Protein AF-A0A170R074-F1 (afdb_monomer_lite)

Structure (mmCIF, N/CA/C/O backbone):
data_AF-A0A170R074-F1
#
_entry.id   AF-A0A170R074-F1
#
loop_
_atom_site.group_PDB
_atom_site.id
_atom_site.type_symbol
_atom_site.label_atom_id
_atom_site.label_alt_id
_atom_site.label_comp_id
_atom_site.label_asym_id
_atom_site.label_entity_id
_atom_site.label_seq_id
_atom_site.pdbx_PDB_ins_code
_atom_site.Cartn_x
_atom_site.Cartn_y
_atom_site.Cartn_z
_atom_site.occupancy
_atom_site.B_iso_or_equiv
_atom_site.auth_seq_id
_atom_site.auth_comp_id
_atom_site.auth_asym_id
_atom_site.auth_atom_id
_atom_site.pdbx_PDB_model_num
ATOM 1 N N . MET A 1 1 ? 18.043 12.875 -10.001 1.00 37.28 1 MET A N 1
ATOM 2 C CA . MET A 1 1 ? 19.085 12.894 -11.053 1.00 37.28 1 MET A CA 1
ATOM 3 C C . MET A 1 1 ? 19.602 11.478 -11.235 1.00 37.28 1 MET A C 1
ATOM 5 O O . MET A 1 1 ? 20.203 10.984 -10.295 1.00 37.28 1 MET A O 1
ATOM 9 N N . LEU A 1 2 ? 19.318 10.860 -12.384 1.00 29.36 2 LEU A N 1
ATOM 10 C CA . LEU A 1 2 ? 20.056 9.780 -13.073 1.00 29.36 2 LEU A CA 1
ATOM 11 C C . LEU A 1 2 ? 19.208 9.434 -14.318 1.00 29.36 2 LEU A C 1
ATOM 13 O O . LEU A 1 2 ? 18.117 8.897 -14.188 1.00 29.36 2 LEU A O 1
ATOM 17 N N . VAL A 1 3 ? 19.440 10.136 -15.431 1.00 28.16 3 VAL A N 1
ATOM 18 C CA . VAL A 1 3 ? 20.188 9.690 -16.628 1.00 28.16 3 VAL A CA 1
ATOM 19 C C . VAL A 1 3 ? 19.513 8.510 -17.336 1.00 28.16 3 VAL A C 1
ATOM 21 O O . VAL A 1 3 ? 19.885 7.351 -17.190 1.00 28.16 3 VAL A O 1
ATOM 24 N N . VAL A 1 4 ? 18.538 8.862 -18.175 1.00 38.41 4 VAL A N 1
ATOM 25 C CA . VAL A 1 4 ? 18.139 8.087 -19.352 1.00 38.41 4 VAL A CA 1
ATOM 26 C C . VAL A 1 4 ? 19.308 8.133 -20.331 1.00 38.41 4 VAL A C 1
ATOM 28 O O . VAL A 1 4 ? 19.654 9.209 -20.816 1.00 38.41 4 VAL A O 1
ATOM 31 N N . SER A 1 5 ? 19.948 7.001 -20.620 1.00 29.81 5 SER A N 1
ATOM 32 C CA . SER A 1 5 ? 20.882 6.893 -21.747 1.00 29.81 5 SER A CA 1
ATOM 33 C C . SER A 1 5 ? 20.991 5.457 -22.264 1.00 29.81 5 SER A C 1
ATOM 35 O O . SER A 1 5 ? 21.584 4.589 -21.639 1.00 29.81 5 SER A O 1
ATOM 37 N N . THR A 1 6 ? 20.412 5.276 -23.454 1.00 31.53 6 THR A N 1
ATOM 38 C CA . THR A 1 6 ? 20.964 4.554 -24.613 1.00 31.53 6 THR A CA 1
ATOM 39 C C . THR A 1 6 ? 21.458 3.116 -24.430 1.00 31.53 6 THR A C 1
ATOM 41 O O . THR A 1 6 ? 22.584 2.876 -24.002 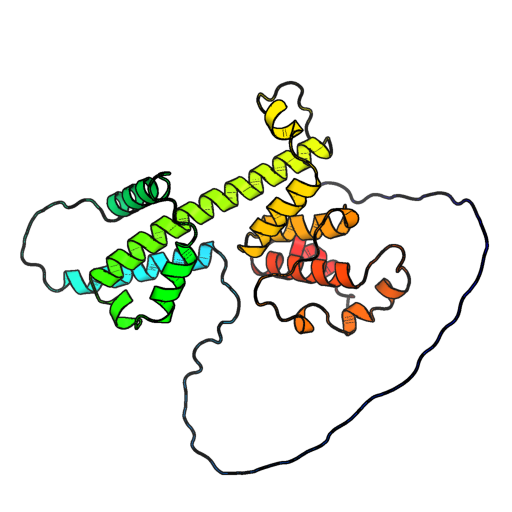1.00 31.53 6 THR A O 1
ATOM 44 N N . LEU A 1 7 ? 20.702 2.175 -24.997 1.00 28.38 7 LEU A N 1
ATOM 45 C CA . LEU A 1 7 ? 21.276 0.976 -25.603 1.00 28.38 7 LEU A CA 1
ATOM 46 C C . LEU A 1 7 ? 20.958 0.967 -27.097 1.00 28.38 7 LEU A C 1
ATOM 48 O O . LEU A 1 7 ? 19.915 0.498 -27.541 1.00 28.38 7 LEU A O 1
ATOM 52 N N . SER A 1 8 ? 21.910 1.495 -27.865 1.00 27.16 8 SER A N 1
ATOM 53 C CA . SER A 1 8 ? 22.169 1.038 -29.226 1.00 27.16 8 SER A CA 1
ATOM 54 C C . SER A 1 8 ? 22.658 -0.406 -29.146 1.00 27.16 8 SER A C 1
ATOM 56 O O . SER A 1 8 ? 23.602 -0.687 -28.404 1.00 27.16 8 SER A O 1
ATOM 58 N N . ARG A 1 9 ? 22.075 -1.320 -29.928 1.00 29.70 9 ARG A N 1
ATOM 59 C CA . ARG A 1 9 ? 22.676 -2.636 -30.156 1.00 29.70 9 ARG A CA 1
ATOM 60 C C . ARG A 1 9 ? 22.710 -2.965 -31.641 1.00 29.70 9 ARG A C 1
ATOM 62 O O . ARG A 1 9 ? 21.728 -2.866 -32.365 1.00 29.70 9 ARG A O 1
ATOM 69 N N . THR A 1 10 ? 23.925 -3.293 -32.041 1.00 29.80 10 THR A N 1
ATOM 70 C CA . THR A 1 10 ? 24.419 -3.699 -33.346 1.00 29.80 10 THR A CA 1
ATOM 71 C C . THR A 1 10 ? 23.727 -4.956 -33.867 1.00 29.80 10 THR A C 1
ATOM 73 O O . THR A 1 10 ? 23.401 -5.868 -33.108 1.00 29.80 10 THR A O 1
ATOM 76 N N . GLY A 1 11 ? 23.517 -4.987 -35.183 1.00 26.12 11 GLY A N 1
ATOM 77 C CA . GLY A 1 11 ? 22.848 -6.077 -35.878 1.00 26.12 11 GLY A CA 1
ATOM 78 C C . GLY A 1 11 ? 23.671 -7.360 -35.998 1.00 26.12 11 GLY A C 1
ATOM 79 O O . GLY A 1 11 ? 24.900 -7.349 -36.033 1.00 26.12 11 GLY A O 1
ATOM 80 N N . ALA A 1 12 ? 22.943 -8.462 -36.145 1.00 28.95 12 ALA A N 1
ATOM 81 C CA . ALA A 1 12 ? 23.356 -9.656 -36.868 1.00 28.95 12 ALA A CA 1
ATOM 82 C C . ALA A 1 12 ? 22.080 -10.320 -37.411 1.00 28.95 12 ALA A C 1
ATOM 84 O O . ALA A 1 12 ? 21.122 -10.533 -36.672 1.00 28.95 12 ALA A O 1
ATOM 85 N N . GLY A 1 13 ? 22.050 -10.541 -38.725 1.00 25.61 13 GLY A N 1
ATOM 86 C CA . GLY A 1 13 ? 20.879 -10.993 -39.469 1.00 25.61 13 GLY A CA 1
ATOM 87 C C . GLY A 1 13 ? 20.530 -12.473 -39.298 1.00 25.61 13 GLY A C 1
ATOM 88 O O . GLY A 1 13 ? 21.345 -13.288 -38.873 1.00 25.61 13 GLY A O 1
ATOM 89 N N . GLY A 1 14 ? 19.311 -12.806 -39.718 1.00 27.08 14 GLY A N 1
ATOM 90 C CA . GLY A 1 14 ? 18.822 -14.174 -39.870 1.00 27.08 14 GLY A CA 1
ATOM 91 C C . GLY A 1 14 ? 17.358 -14.186 -40.306 1.00 27.08 14 GLY A C 1
ATOM 92 O O . GLY A 1 14 ? 16.470 -13.961 -39.496 1.00 27.08 14 GLY A O 1
ATOM 93 N N . LEU A 1 15 ? 17.127 -14.409 -41.602 1.00 27.53 15 LEU A N 1
ATOM 94 C CA . LEU A 1 15 ? 15.820 -14.571 -42.250 1.00 27.53 15 LEU A CA 1
ATOM 95 C C . LEU A 1 15 ? 15.000 -15.731 -41.651 1.00 27.53 15 LEU A C 1
ATOM 97 O O . LEU A 1 15 ? 15.570 -16.796 -41.419 1.00 27.53 15 LEU A O 1
ATOM 101 N N . SER A 1 16 ? 13.666 -15.581 -41.575 1.00 29.94 16 SER A N 1
ATOM 102 C CA . SER A 1 16 ? 12.651 -16.452 -42.229 1.00 29.94 16 SER A CA 1
ATOM 103 C C . SER A 1 16 ? 11.210 -15.983 -41.926 1.00 29.94 16 SER A C 1
ATOM 105 O O . SER A 1 16 ? 10.864 -15.715 -40.782 1.00 29.94 16 SER A O 1
ATOM 107 N N . THR A 1 17 ? 10.379 -15.878 -42.968 1.00 34.41 17 THR A N 1
ATOM 108 C CA . THR A 1 17 ? 8.954 -15.463 -42.999 1.00 34.41 17 THR A CA 1
ATOM 109 C C . THR A 1 17 ? 8.001 -16.697 -43.034 1.00 34.41 17 THR A C 1
ATOM 111 O O . THR A 1 17 ? 8.476 -17.815 -42.848 1.00 34.41 17 THR A O 1
ATOM 114 N N . PRO A 1 18 ? 6.668 -16.583 -43.262 1.00 36.84 18 PRO A N 1
ATOM 115 C CA . PRO A 1 18 ? 5.647 -16.317 -42.241 1.00 36.84 18 PRO A CA 1
ATOM 116 C C . PRO A 1 18 ? 4.485 -17.351 -42.237 1.00 36.84 18 PRO A C 1
ATOM 118 O O . PRO A 1 18 ? 4.141 -17.941 -43.260 1.00 36.84 18 PRO A O 1
ATOM 121 N N . GLY A 1 19 ? 3.805 -17.522 -41.098 1.00 26.72 19 GLY A N 1
ATOM 122 C CA . GLY A 1 19 ? 2.627 -18.391 -40.957 1.00 26.72 19 GLY A CA 1
ATOM 123 C C . GLY A 1 19 ? 1.354 -17.603 -40.651 1.00 26.72 19 GLY A C 1
ATOM 124 O O . GLY A 1 19 ? 1.050 -17.330 -39.497 1.00 26.72 19 GLY A O 1
ATOM 125 N N . SER A 1 20 ? 0.621 -17.242 -41.702 1.00 26.17 20 SER A N 1
ATOM 126 C CA . SER A 1 20 ? -0.708 -16.620 -41.675 1.00 26.17 20 SER A CA 1
ATOM 127 C C . SER A 1 20 ? -1.781 -17.589 -41.164 1.00 26.17 20 SER A C 1
ATOM 129 O O . SER A 1 20 ? -1.969 -18.638 -41.775 1.00 26.17 20 SER A O 1
ATOM 131 N N . VAL A 1 21 ? -2.550 -17.208 -40.135 1.00 29.78 21 VAL A N 1
ATOM 132 C CA . VAL A 1 21 ? -3.939 -17.675 -39.969 1.00 29.78 21 VAL A CA 1
ATOM 133 C C . VAL A 1 21 ? -4.806 -16.531 -39.445 1.00 29.78 21 VAL A C 1
ATOM 135 O O . VAL A 1 21 ? -4.699 -16.083 -38.308 1.00 29.78 21 VAL A O 1
ATOM 138 N N . ARG A 1 22 ? -5.687 -16.073 -40.332 1.00 25.44 22 ARG A N 1
ATOM 139 C CA . ARG A 1 22 ? -6.766 -15.112 -40.119 1.00 25.44 22 ARG A CA 1
ATOM 140 C C . ARG A 1 22 ? -8.017 -15.908 -39.739 1.00 25.44 22 ARG A C 1
ATOM 142 O O . ARG A 1 22 ? -8.415 -16.780 -40.509 1.00 25.44 22 ARG A O 1
ATOM 149 N N . SER A 1 23 ? -8.676 -15.594 -38.626 1.00 30.83 23 SER A N 1
ATOM 150 C CA . SER A 1 23 ? -10.042 -16.069 -38.363 1.00 30.83 23 SER A CA 1
ATOM 151 C C . SER A 1 23 ? -10.958 -14.909 -37.994 1.00 30.83 23 SER A C 1
ATOM 153 O O . SER A 1 23 ? -10.688 -14.118 -37.097 1.00 30.83 23 SER A O 1
ATOM 155 N N . HIS A 1 24 ? -12.022 -14.825 -38.778 1.00 26.30 24 HIS A N 1
ATOM 156 C CA . HIS A 1 24 ? -13.082 -13.833 -38.809 1.00 26.30 24 HIS A CA 1
ATOM 157 C C . HIS A 1 24 ? -14.227 -14.174 -37.828 1.00 26.30 24 HIS A C 1
ATOM 159 O O . HIS A 1 24 ? -14.399 -15.342 -37.494 1.00 26.30 24 HIS A O 1
ATOM 165 N N . ILE A 1 25 ? -15.082 -13.162 -37.568 1.00 26.95 25 ILE A N 1
ATOM 166 C CA . ILE A 1 25 ? -16.522 -13.243 -37.192 1.00 26.95 25 ILE A CA 1
ATOM 167 C C . ILE A 1 25 ? -16.761 -13.483 -35.673 1.00 26.95 25 ILE A C 1
ATOM 169 O O . ILE A 1 25 ? -16.184 -14.378 -35.082 1.00 26.95 25 ILE A O 1
ATOM 173 N N . THR A 1 26 ? -17.550 -12.699 -34.916 1.00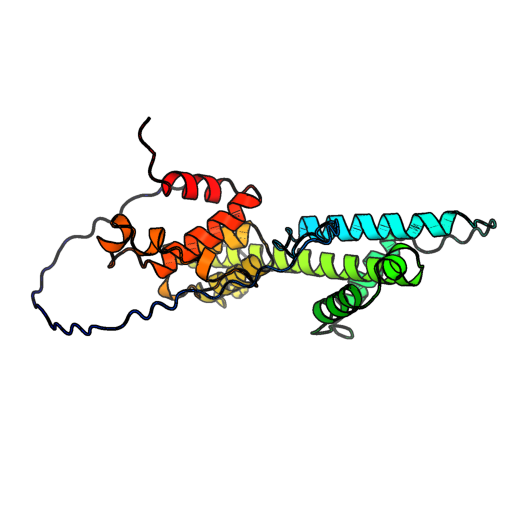 28.00 26 THR A N 1
ATOM 174 C CA . THR A 1 26 ? -18.865 -12.098 -35.220 1.00 28.00 26 THR A CA 1
ATOM 175 C C . THR A 1 26 ? -19.203 -10.950 -34.252 1.00 28.00 26 THR A C 1
ATOM 177 O O . THR A 1 26 ? -19.157 -11.128 -33.037 1.00 28.00 26 THR A O 1
ATOM 180 N N . ARG A 1 27 ? -19.635 -9.799 -34.785 1.00 26.20 27 ARG A N 1
ATOM 181 C CA . ARG A 1 27 ? -20.405 -8.769 -34.062 1.00 26.20 27 ARG A CA 1
ATOM 182 C C . ARG A 1 27 ? -21.848 -9.255 -33.907 1.00 26.20 27 ARG A C 1
ATOM 184 O O . ARG A 1 27 ? -22.451 -9.641 -34.905 1.00 26.20 27 ARG A O 1
ATOM 191 N N . SER A 1 28 ? -22.428 -9.147 -32.715 1.00 30.05 28 SER A N 1
ATOM 192 C CA . SER A 1 28 ? -23.885 -9.143 -32.541 1.00 30.05 28 SER A CA 1
ATOM 193 C C . SER A 1 28 ? -24.310 -7.842 -31.858 1.00 30.05 28 SER A C 1
ATOM 195 O O . SER A 1 28 ? -24.042 -7.604 -30.686 1.00 30.05 28 SER A O 1
ATOM 197 N N . ASN A 1 29 ? -24.937 -6.974 -32.655 1.00 28.05 29 ASN A N 1
ATOM 198 C CA . ASN A 1 29 ? -25.715 -5.832 -32.192 1.00 28.05 29 ASN A CA 1
ATOM 199 C C . ASN A 1 29 ? -27.061 -6.349 -31.670 1.00 28.05 29 ASN A C 1
ATOM 201 O O . ASN A 1 29 ? -27.740 -7.089 -32.382 1.00 28.05 29 ASN A O 1
ATOM 205 N N . MET A 1 30 ? -27.483 -5.896 -30.493 1.00 28.45 30 MET A N 1
ATOM 206 C CA . MET A 1 30 ? -28.884 -5.951 -30.073 1.00 28.45 30 MET A CA 1
ATOM 207 C C . MET A 1 30 ? -29.330 -4.547 -29.670 1.00 28.45 30 MET A C 1
ATOM 209 O O . MET A 1 30 ? -28.766 -3.920 -28.776 1.00 28.45 30 MET A O 1
ATOM 213 N N . THR A 1 31 ? -30.327 -4.059 -30.397 1.00 28.83 31 THR A N 1
ATOM 214 C CA . THR A 1 31 ? -30.985 -2.765 -30.243 1.00 28.83 31 THR A CA 1
ATOM 215 C C . THR A 1 31 ? -32.277 -2.932 -29.444 1.00 28.83 31 THR A C 1
ATOM 217 O O . THR A 1 31 ? -33.074 -3.803 -29.766 1.00 28.83 31 THR A O 1
ATOM 220 N N . SER A 1 32 ? -32.493 -1.993 -28.516 1.00 30.02 32 SER A N 1
ATOM 221 C CA . SER A 1 32 ? -33.772 -1.430 -28.046 1.00 30.02 32 SER A CA 1
ATOM 222 C C . SER A 1 32 ? -34.804 -2.327 -27.349 1.00 30.02 32 SER A C 1
ATOM 224 O O . SER A 1 32 ? -35.309 -3.283 -27.922 1.00 30.02 32 SER A O 1
ATOM 226 N N . LEU A 1 33 ? -35.247 -1.877 -26.170 1.00 27.50 33 LEU A N 1
ATOM 227 C CA . LEU A 1 33 ? -36.671 -1.783 -25.828 1.00 27.50 33 LEU A CA 1
ATOM 228 C C . LEU A 1 33 ? -36.842 -0.709 -24.745 1.00 27.50 33 LEU A C 1
ATOM 230 O O . LEU A 1 33 ? -36.394 -0.863 -23.610 1.00 27.50 33 LEU A O 1
ATOM 234 N N . GLY A 1 34 ? -37.445 0.411 -25.142 1.00 28.31 34 GLY A N 1
ATOM 235 C CA . GLY A 1 34 ? -37.865 1.478 -24.244 1.00 28.31 34 GLY A CA 1
ATOM 236 C C . GLY A 1 34 ? -39.081 1.065 -23.418 1.00 28.31 34 GLY A C 1
ATOM 237 O O . GLY A 1 34 ? -39.964 0.355 -23.892 1.00 28.31 34 GLY A O 1
ATOM 238 N N . SER A 1 35 ? -39.120 1.545 -22.181 1.00 30.17 35 SER A N 1
ATOM 239 C CA . SER A 1 35 ? -40.301 1.538 -21.325 1.00 30.17 35 SER A CA 1
ATOM 240 C C . SER A 1 35 ? -40.311 2.849 -20.549 1.00 30.17 35 SER A C 1
ATOM 242 O O . SER A 1 35 ? -39.632 2.990 -19.533 1.00 30.17 35 SER A O 1
ATOM 244 N N . GLU A 1 36 ? -41.069 3.816 -21.054 1.00 29.38 36 GLU A N 1
ATOM 245 C CA . GLU A 1 36 ? -41.429 5.034 -20.336 1.00 29.38 36 GLU A CA 1
ATOM 246 C C . GLU A 1 36 ? -42.405 4.694 -19.200 1.00 29.38 36 GLU A C 1
ATOM 248 O O . GLU A 1 36 ? -43.435 4.070 -19.439 1.00 29.38 36 GLU A O 1
ATOM 253 N N . THR A 1 37 ? -42.116 5.132 -17.970 1.00 35.44 37 THR A N 1
ATOM 254 C CA . THR A 1 37 ? -43.127 5.370 -16.921 1.00 35.44 37 THR A CA 1
ATOM 255 C C . THR A 1 37 ? -42.701 6.561 -16.039 1.00 35.44 37 THR A C 1
ATOM 257 O O . THR A 1 37 ? -41.510 6.871 -15.973 1.00 35.44 37 THR A O 1
ATOM 260 N N . PRO A 1 38 ? -43.659 7.292 -15.432 1.00 32.16 38 PRO A N 1
ATOM 261 C CA . PRO A 1 38 ? -43.505 8.705 -15.092 1.00 32.16 38 PRO A CA 1
ATOM 262 C C . PRO A 1 38 ? -42.999 8.978 -13.665 1.00 32.16 38 PRO A C 1
ATOM 264 O O . PRO A 1 38 ? -42.920 8.101 -12.809 1.00 32.16 38 PRO A O 1
ATOM 267 N N . GLY A 1 39 ? -42.655 10.250 -13.452 1.00 30.67 39 GLY A N 1
ATOM 268 C CA . GLY A 1 39 ? -41.890 10.804 -12.339 1.00 30.67 39 GLY A CA 1
ATOM 269 C C . GLY A 1 39 ? -42.303 10.441 -10.912 1.00 30.67 39 GLY A C 1
ATOM 270 O O . GLY A 1 39 ? -43.466 10.499 -10.534 1.00 30.67 39 GLY A O 1
ATOM 271 N N . LEU A 1 40 ? -41.270 10.254 -10.089 1.00 27.86 40 LEU A N 1
ATOM 272 C CA . LEU A 1 40 ? -41.229 10.634 -8.679 1.00 27.86 40 LEU A CA 1
ATOM 273 C C . LEU A 1 40 ? -39.810 11.146 -8.403 1.00 27.86 40 LEU A C 1
ATOM 275 O O . LEU A 1 40 ? -38.861 10.372 -8.291 1.00 27.86 40 LEU A O 1
ATOM 279 N N . SER A 1 41 ? -39.668 12.472 -8.343 1.00 34.62 41 SER A N 1
ATOM 280 C CA . SER A 1 41 ? -38.415 13.160 -8.031 1.00 34.62 41 SER A CA 1
ATOM 281 C C . SER A 1 41 ? -38.046 12.904 -6.570 1.00 34.62 41 SER A C 1
ATOM 283 O O . SER A 1 41 ? -38.383 13.673 -5.673 1.00 34.62 41 SER A O 1
ATOM 285 N N . ARG A 1 42 ? -37.386 11.775 -6.311 1.00 31.66 42 ARG A N 1
ATOM 286 C CA . ARG A 1 42 ? -36.713 11.510 -5.044 1.00 31.66 42 ARG A CA 1
ATOM 287 C C . ARG A 1 42 ? -35.309 12.084 -5.172 1.00 31.66 42 ARG A C 1
ATOM 289 O O . ARG A 1 42 ? -34.447 11.474 -5.797 1.00 31.66 42 ARG A O 1
ATOM 296 N N . ASN A 1 43 ? -35.091 13.250 -4.565 1.00 30.91 43 ASN A N 1
ATOM 297 C CA . ASN A 1 43 ? -33.754 13.724 -4.217 1.00 30.91 43 ASN A CA 1
ATOM 298 C C . ASN A 1 43 ? -33.161 12.744 -3.196 1.00 30.91 43 ASN A C 1
ATOM 300 O O . ASN A 1 43 ? -33.164 12.987 -1.993 1.00 30.91 43 ASN A O 1
ATOM 304 N N . VAL A 1 44 ? -32.706 11.589 -3.677 1.00 32.97 44 VAL A N 1
ATOM 305 C CA . VAL A 1 44 ? -31.731 10.784 -2.962 1.00 32.97 44 VAL A CA 1
ATOM 306 C C . VAL A 1 44 ? -30.438 11.546 -3.148 1.00 32.97 44 VAL A C 1
ATOM 308 O O . VAL A 1 44 ? -29.863 11.545 -4.235 1.00 32.97 44 VAL A O 1
ATOM 311 N N . THR A 1 45 ? -30.020 12.256 -2.103 1.00 29.81 45 THR A N 1
ATOM 312 C CA . THR A 1 45 ? -28.636 12.686 -1.946 1.00 29.81 45 THR A CA 1
ATOM 313 C C . THR A 1 45 ? -27.799 11.450 -2.228 1.00 29.81 45 THR A C 1
ATOM 315 O O . THR A 1 45 ? -27.835 10.487 -1.462 1.00 29.81 45 THR A O 1
ATOM 318 N N . ARG A 1 46 ? -27.180 11.416 -3.411 1.00 28.23 46 ARG A N 1
ATOM 319 C CA . ARG A 1 46 ? -26.336 10.318 -3.859 1.00 28.23 46 ARG A CA 1
ATOM 320 C C . ARG A 1 46 ? -25.291 10.143 -2.770 1.00 28.23 46 ARG A C 1
ATOM 322 O O . ARG A 1 46 ? -24.410 10.988 -2.634 1.00 28.23 46 ARG A O 1
ATOM 329 N N . ALA A 1 47 ? -25.437 9.087 -1.969 1.00 30.86 47 ALA A N 1
ATOM 330 C CA . ALA A 1 47 ? -24.357 8.614 -1.124 1.00 30.86 47 ALA A CA 1
ATOM 331 C C . ALA A 1 47 ? -23.120 8.549 -2.026 1.00 30.86 47 ALA A C 1
ATOM 333 O O . ALA A 1 47 ? -23.270 8.117 -3.182 1.00 30.86 47 ALA A O 1
ATOM 334 N N . PRO A 1 48 ? -21.953 9.043 -1.578 1.00 34.22 48 PRO A N 1
ATOM 335 C CA . PRO A 1 48 ? -20.754 8.953 -2.387 1.00 34.22 48 PRO A CA 1
ATOM 336 C C . PRO A 1 48 ? -20.655 7.500 -2.832 1.00 34.22 48 PRO A C 1
ATOM 338 O O . PRO A 1 48 ? -20.739 6.577 -2.016 1.00 34.22 48 PRO A O 1
ATOM 341 N N . SER A 1 49 ? -20.611 7.295 -4.151 1.00 30.89 49 SER A N 1
ATOM 342 C CA . SER A 1 49 ? -20.244 5.990 -4.673 1.00 30.89 49 SER A CA 1
ATOM 343 C C . SER A 1 49 ? -18.966 5.596 -3.949 1.00 30.89 49 SER A C 1
ATOM 345 O O . SER A 1 49 ? -18.138 6.468 -3.690 1.00 30.89 49 SER A O 1
ATOM 347 N N . ILE A 1 50 ? -18.839 4.325 -3.569 1.00 37.34 50 ILE A N 1
ATOM 348 C CA . ILE A 1 50 ? -17.586 3.755 -3.070 1.00 37.34 50 ILE A CA 1
ATOM 349 C C . ILE A 1 50 ? -16.579 3.935 -4.217 1.00 37.34 50 ILE A C 1
ATOM 351 O O . ILE A 1 50 ? -16.476 3.112 -5.121 1.00 37.34 50 ILE A O 1
ATOM 355 N N . SER A 1 51 ? -15.984 5.116 -4.281 1.00 37.47 51 SER A N 1
ATOM 356 C CA . SER A 1 51 ? -15.229 5.660 -5.393 1.00 37.47 51 SER A CA 1
ATOM 357 C C . SER A 1 51 ? -13.888 6.010 -4.809 1.00 37.47 51 SER A C 1
ATOM 359 O O . SER A 1 51 ? -13.810 6.921 -3.997 1.00 37.47 51 SER A O 1
ATOM 361 N N . ALA A 1 52 ? -12.895 5.252 -5.268 1.00 42.31 52 ALA A N 1
ATOM 362 C CA . ALA A 1 52 ? -11.495 5.309 -4.890 1.00 42.31 52 ALA A CA 1
ATOM 363 C C . ALA A 1 52 ? -11.255 5.025 -3.402 1.00 42.31 52 ALA A C 1
ATOM 365 O O . ALA A 1 52 ? -11.749 5.709 -2.512 1.00 42.31 52 ALA A O 1
ATOM 366 N N . MET A 1 53 ? -10.468 3.986 -3.127 1.00 48.44 53 MET A N 1
ATOM 367 C CA . MET A 1 53 ? -9.784 3.932 -1.843 1.00 48.44 53 MET A CA 1
ATOM 368 C C . MET A 1 53 ? -8.980 5.224 -1.714 1.00 48.44 53 MET A C 1
ATOM 370 O O . MET A 1 53 ? -8.180 5.547 -2.584 1.00 48.44 53 MET A O 1
ATOM 374 N N . THR A 1 54 ? -9.271 5.973 -0.664 1.00 62.31 54 THR A N 1
ATOM 375 C CA . THR A 1 54 ? -8.488 7.104 -0.192 1.00 62.31 54 THR A CA 1
ATOM 376 C C . THR A 1 54 ? -7.091 6.610 0.205 1.00 62.31 54 THR A C 1
ATOM 378 O O . THR A 1 54 ? -6.921 5.422 0.504 1.00 62.31 54 THR A O 1
ATOM 381 N N . SER A 1 55 ? -6.072 7.478 0.181 1.00 74.94 55 SER A N 1
ATOM 382 C CA . SER A 1 55 ? -4.729 7.101 0.665 1.00 74.94 55 SER A CA 1
ATOM 383 C C . SER A 1 55 ? -4.830 6.513 2.086 1.00 74.94 55 SER A C 1
ATOM 385 O O . SER A 1 55 ? -5.753 6.851 2.839 1.00 74.94 55 SER A O 1
ATOM 387 N N . LEU A 1 56 ? -3.906 5.626 2.481 1.00 83.62 56 LEU A N 1
ATOM 388 C CA . LEU A 1 56 ? -3.867 5.105 3.856 1.00 83.62 56 LEU A CA 1
ATOM 389 C C . LEU A 1 56 ? -3.848 6.256 4.877 1.00 83.62 56 LEU A C 1
ATOM 391 O O . LEU A 1 56 ? -4.560 6.193 5.877 1.00 83.62 56 LEU A O 1
ATOM 395 N N . GLU A 1 57 ? -3.120 7.326 4.566 1.00 83.62 57 GLU A N 1
ATOM 396 C CA . GLU A 1 57 ? -3.053 8.555 5.360 1.00 83.62 57 GLU A CA 1
ATOM 397 C C . GLU A 1 57 ? -4.432 9.216 5.518 1.00 83.62 57 GLU A C 1
ATOM 399 O O . GLU A 1 57 ? -4.864 9.534 6.624 1.00 83.62 57 GLU A O 1
ATOM 404 N N . GLU A 1 58 ? -5.192 9.340 4.430 1.00 85.06 58 GLU A N 1
ATOM 405 C CA . GLU A 1 58 ? -6.545 9.905 4.456 1.00 85.06 58 GLU A CA 1
ATOM 406 C C . GLU A 1 58 ? -7.524 9.004 5.232 1.00 85.06 58 GLU A C 1
ATOM 408 O O . GLU A 1 58 ? -8.418 9.486 5.937 1.00 85.06 58 GLU A O 1
ATOM 413 N N . THR A 1 59 ? -7.335 7.682 5.166 1.00 85.88 59 THR A N 1
ATOM 414 C CA . THR A 1 59 ? -8.098 6.722 5.978 1.00 85.88 59 THR A CA 1
ATOM 415 C C . THR A 1 59 ? -7.808 6.902 7.469 1.00 85.88 59 THR A C 1
ATOM 417 O O . THR A 1 59 ? -8.744 6.922 8.272 1.00 85.88 59 THR A O 1
ATOM 420 N N . ILE A 1 60 ? -6.535 7.065 7.844 1.00 87.31 60 ILE A N 1
ATOM 421 C CA . ILE A 1 60 ? -6.120 7.332 9.227 1.00 87.31 60 ILE A CA 1
ATOM 422 C C . ILE A 1 60 ? -6.736 8.647 9.706 1.00 87.31 60 ILE A C 1
ATOM 424 O O . ILE A 1 60 ? -7.454 8.635 10.706 1.00 87.31 60 ILE A O 1
ATOM 428 N N . ALA A 1 61 ? -6.585 9.733 8.945 1.00 87.12 61 ALA A N 1
ATOM 429 C CA . ALA A 1 61 ? -7.155 11.038 9.278 1.00 87.12 61 ALA A CA 1
ATOM 430 C C . ALA A 1 61 ? -8.684 10.982 9.462 1.00 87.12 61 ALA A C 1
ATOM 432 O O . ALA A 1 61 ? -9.241 11.579 10.387 1.00 87.12 61 ALA A O 1
ATOM 433 N N . THR A 1 62 ? -9.381 10.210 8.622 1.00 87.94 62 THR A N 1
ATOM 434 C CA . THR A 1 62 ? -10.831 9.997 8.747 1.00 87.94 62 THR A CA 1
ATOM 435 C C . THR A 1 62 ? -11.185 9.288 10.056 1.00 87.94 62 THR A C 1
ATOM 437 O O . THR A 1 62 ? -12.118 9.693 10.751 1.00 87.94 62 THR A O 1
ATOM 440 N N . VAL A 1 63 ? -10.453 8.229 10.415 1.00 86.44 63 VAL A N 1
ATOM 441 C CA . VAL A 1 63 ? -10.676 7.484 11.663 1.00 86.44 63 VAL A CA 1
ATOM 442 C C . VAL A 1 63 ? -10.343 8.337 12.886 1.00 86.44 63 VAL A C 1
ATOM 444 O O . VAL A 1 63 ? -11.092 8.307 13.863 1.00 86.44 63 VAL A O 1
ATOM 447 N N . GLU A 1 64 ? -9.285 9.144 12.833 1.00 85.56 64 GLU A N 1
ATOM 448 C CA . GLU A 1 64 ? -8.942 10.099 13.890 1.00 85.56 64 GLU A CA 1
ATOM 449 C C . GLU A 1 64 ? -10.040 11.144 14.093 1.00 85.56 64 GLU A C 1
ATOM 451 O O . GLU A 1 64 ? -10.478 11.370 15.223 1.00 85.56 64 GLU A O 1
ATOM 456 N N . ALA A 1 65 ? -10.559 11.725 13.009 1.00 84.88 65 ALA A N 1
ATOM 457 C CA . ALA A 1 65 ? -11.670 12.668 13.080 1.00 84.88 65 ALA A CA 1
ATOM 458 C C . ALA A 1 65 ? -12.913 12.029 13.727 1.00 84.88 65 ALA A C 1
ATOM 460 O O . ALA A 1 65 ? -13.540 12.625 14.610 1.00 84.88 65 ALA A O 1
ATOM 461 N N . LYS A 1 66 ? -13.236 10.782 13.356 1.00 84.19 66 LYS A N 1
ATOM 462 C CA . LYS A 1 66 ? -14.356 10.034 13.945 1.00 84.19 66 LYS A CA 1
ATOM 463 C C . LYS A 1 66 ? -14.144 9.705 15.422 1.00 84.19 66 LYS A C 1
ATOM 465 O O . LYS A 1 66 ? -15.056 9.924 16.228 1.00 84.19 66 LYS A O 1
ATOM 470 N N . ARG A 1 67 ? -12.933 9.286 15.802 1.00 80.62 67 ARG A N 1
ATOM 471 C CA . ARG A 1 67 ? -12.517 9.067 17.199 1.00 80.62 67 ARG A CA 1
ATOM 472 C C . ARG A 1 67 ? -12.721 10.330 18.038 1.00 80.62 67 ARG A C 1
ATOM 474 O O . ARG A 1 67 ? -13.317 10.254 19.111 1.00 80.62 67 ARG A O 1
ATOM 481 N N . CYS A 1 68 ? -12.292 11.488 17.534 1.00 78.19 68 CYS A N 1
ATOM 482 C CA . CYS A 1 68 ? -12.459 12.779 18.206 1.00 78.19 68 CYS A CA 1
ATOM 483 C C . CYS A 1 68 ? -13.936 13.176 18.356 1.00 78.19 68 CYS A C 1
ATOM 485 O O . CYS A 1 68 ? -14.345 13.633 19.423 1.00 78.19 68 CYS A O 1
ATOM 487 N N . SER A 1 69 ? -14.756 12.956 17.323 1.00 76.62 69 SER A N 1
ATOM 488 C CA . SER A 1 69 ? -16.186 13.295 17.358 1.00 76.62 69 SER A CA 1
ATOM 489 C C . SER A 1 69 ? -16.994 12.441 18.346 1.00 76.62 69 SER A C 1
ATOM 491 O O . SER A 1 69 ? -17.891 12.958 19.014 1.00 76.62 69 SER A O 1
ATOM 493 N N . SER A 1 70 ? -16.614 11.170 18.524 1.00 69.19 70 SER A N 1
ATOM 494 C CA . SER A 1 70 ? -17.328 10.226 19.397 1.00 69.19 70 SER A CA 1
ATOM 495 C C . SER A 1 70 ? -17.171 10.535 20.888 1.00 69.19 70 SER A C 1
ATOM 497 O O . SER A 1 70 ? -18.028 10.181 21.693 1.00 69.19 70 SER A O 1
ATOM 499 N N . GLY A 1 71 ? -16.101 11.237 21.279 1.00 58.94 71 GLY A N 1
ATOM 500 C CA . GLY A 1 71 ? -15.873 11.655 22.667 1.00 58.94 71 GLY A CA 1
ATOM 501 C C . GLY A 1 71 ? -16.647 12.910 23.092 1.00 58.94 71 GLY A C 1
ATOM 502 O O . GLY A 1 71 ? -16.826 13.142 24.287 1.00 58.94 71 GLY A O 1
ATOM 503 N N . ALA A 1 72 ? -17.127 13.718 22.141 1.00 54.44 72 ALA A N 1
ATOM 504 C CA . ALA A 1 72 ? -17.730 15.020 22.436 1.00 54.44 72 ALA A CA 1
ATOM 505 C C . ALA A 1 72 ? -19.131 14.914 23.067 1.00 54.44 72 ALA A C 1
ATOM 507 O O . ALA A 1 72 ? -19.501 15.755 23.886 1.00 54.44 72 ALA A O 1
ATOM 508 N N . PHE A 1 73 ? -19.897 13.865 22.749 1.00 49.91 73 PHE A N 1
ATOM 509 C CA . PHE A 1 73 ? -21.233 13.653 23.323 1.00 49.91 73 PHE A CA 1
ATOM 510 C C . PHE A 1 73 ? -21.197 13.138 24.771 1.00 49.91 73 PHE A C 1
ATOM 512 O O . PHE A 1 73 ? -22.082 13.474 25.557 1.00 49.91 73 PHE A O 1
ATOM 519 N N . ALA A 1 74 ? -20.152 12.400 25.162 1.00 50.06 74 ALA A N 1
ATOM 520 C CA . ALA A 1 74 ? -19.978 11.913 26.535 1.00 50.06 74 ALA A CA 1
ATOM 521 C C . ALA A 1 74 ? -19.638 13.042 27.534 1.00 50.06 74 ALA A C 1
ATOM 523 O O . ALA A 1 74 ? -19.962 12.953 28.718 1.00 50.06 74 ALA A O 1
ATOM 524 N N . ALA A 1 75 ? -19.048 14.149 27.064 1.00 50.12 75 ALA A N 1
ATOM 525 C CA . ALA A 1 75 ? -18.704 15.302 27.901 1.00 50.12 75 ALA A CA 1
ATOM 526 C C . ALA A 1 75 ? -19.926 16.128 28.365 1.00 50.12 75 ALA A C 1
ATOM 528 O O . ALA A 1 75 ? -19.808 16.928 29.294 1.00 50.12 75 ALA A O 1
ATOM 529 N N . GLY A 1 76 ? -21.107 15.927 27.763 1.00 46.66 76 GLY A N 1
ATOM 530 C CA . GLY A 1 76 ? -22.347 16.630 28.120 1.00 46.66 76 GLY A CA 1
ATOM 531 C C . GLY A 1 76 ? -22.996 16.181 29.439 1.00 46.66 76 GLY A C 1
ATOM 532 O O . GLY A 1 76 ? -23.950 16.811 29.891 1.00 46.66 76 GLY A O 1
ATOM 533 N N . GLN A 1 77 ? -22.490 15.117 30.074 1.00 48.09 77 GLN A N 1
ATOM 534 C CA . GLN A 1 77 ? -22.968 14.599 31.363 1.00 48.09 77 GLN A CA 1
ATOM 535 C C . GLN A 1 77 ? -21.818 14.463 32.377 1.00 48.09 77 GLN A C 1
ATOM 537 O O . GLN A 1 77 ? -21.542 13.385 32.898 1.00 48.09 77 GLN A O 1
ATOM 542 N N . ALA A 1 78 ? -21.115 15.554 32.682 1.00 41.56 78 ALA A N 1
ATOM 543 C CA . ALA A 1 78 ? -20.058 15.528 33.692 1.00 41.56 78 ALA A CA 1
ATOM 544 C C . ALA A 1 78 ? -20.608 15.772 35.112 1.00 41.56 78 ALA A C 1
ATOM 546 O O . ALA A 1 78 ? -20.757 16.910 35.557 1.00 41.56 78 ALA A O 1
ATOM 547 N N . TYR A 1 79 ? -20.838 14.691 35.864 1.00 42.72 79 TYR A N 1
ATOM 548 C CA . TYR A 1 79 ? -20.635 14.717 37.317 1.00 42.72 79 TYR A CA 1
ATOM 549 C C . TYR A 1 79 ? -19.120 14.768 37.596 1.00 42.72 79 TYR A C 1
ATOM 551 O O . TYR A 1 79 ? -18.358 14.098 36.894 1.00 42.72 79 TYR A O 1
ATOM 559 N N . PRO A 1 80 ? -18.642 15.513 38.611 1.00 46.12 80 PRO A N 1
ATOM 560 C CA . PRO A 1 80 ? -17.216 15.657 38.869 1.00 46.12 80 PRO A CA 1
ATOM 561 C C . PRO A 1 80 ? -16.682 14.377 39.513 1.00 46.12 80 PRO A C 1
ATOM 563 O O . PRO A 1 80 ? -16.682 14.223 40.734 1.00 46.12 80 PRO A O 1
ATOM 566 N N . ARG A 1 81 ? -16.215 13.435 38.693 1.00 44.69 81 ARG A N 1
ATOM 567 C CA . ARG A 1 81 ? -15.403 12.315 39.163 1.00 44.69 81 ARG A CA 1
ATOM 568 C C . ARG A 1 81 ? -14.007 12.456 38.585 1.00 44.69 81 ARG A C 1
ATOM 570 O O . ARG A 1 81 ? -13.720 12.025 37.475 1.00 44.69 81 ARG A O 1
ATOM 577 N N . ALA A 1 82 ? -13.144 13.084 39.378 1.00 51.19 82 ALA A N 1
ATOM 578 C CA . ALA A 1 82 ? -11.704 13.021 39.211 1.00 51.19 82 ALA A CA 1
ATOM 579 C C . ALA A 1 82 ? -11.259 11.557 39.355 1.00 51.19 82 ALA A C 1
ATOM 581 O O . ALA A 1 82 ? -11.041 11.046 40.450 1.00 51.19 82 ALA A O 1
ATOM 582 N N . SER A 1 83 ? -11.172 10.868 38.227 1.00 46.94 83 SER A N 1
ATOM 583 C CA . SER A 1 83 ? -10.350 9.685 38.050 1.00 46.94 83 SER A CA 1
ATOM 584 C C . SER A 1 83 ? -9.571 9.954 36.778 1.00 46.94 83 SER A C 1
ATOM 586 O O . SER A 1 83 ? -10.147 10.007 35.694 1.00 46.94 83 SER A O 1
ATOM 588 N N . ALA A 1 84 ? -8.276 10.228 36.930 1.00 58.25 84 ALA A N 1
ATOM 589 C CA . ALA A 1 84 ? -7.351 10.296 35.813 1.00 58.25 84 ALA A CA 1
ATOM 590 C C . ALA A 1 84 ? -7.216 8.878 35.241 1.00 58.25 84 ALA A C 1
ATOM 592 O O . ALA A 1 84 ? -6.296 8.138 35.580 1.00 58.25 84 ALA A O 1
ATOM 593 N N . GLY A 1 85 ? -8.206 8.462 34.449 1.00 60.38 85 GLY A N 1
ATOM 594 C CA . GLY A 1 85 ? -8.086 7.286 33.604 1.00 60.38 85 GLY A CA 1
ATOM 595 C C . GLY A 1 85 ? -6.910 7.465 32.638 1.00 60.38 85 GLY A C 1
ATOM 596 O O . GLY A 1 85 ? -6.469 8.598 32.413 1.00 60.38 85 GLY A O 1
ATOM 597 N N . PRO A 1 86 ? -6.376 6.368 32.075 1.00 70.00 86 PRO A N 1
ATOM 598 C CA . PRO A 1 86 ? -5.336 6.463 31.060 1.00 70.00 86 PRO A CA 1
ATOM 599 C C . PRO A 1 86 ? -5.801 7.398 29.939 1.00 70.00 86 PRO A C 1
ATOM 601 O O . PRO A 1 86 ? -6.963 7.350 29.525 1.00 70.00 86 PRO A O 1
ATOM 604 N N . SER A 1 87 ? -4.904 8.272 29.474 1.00 79.19 87 SER A N 1
ATOM 605 C CA . SER A 1 87 ? -5.209 9.151 28.348 1.00 79.19 87 SER A CA 1
ATOM 606 C C . SER A 1 87 ? -5.593 8.314 27.128 1.00 79.19 87 SER A C 1
ATOM 608 O O . SER A 1 87 ? -5.155 7.171 26.971 1.00 79.19 87 SER A O 1
ATOM 610 N N . THR A 1 88 ? -6.409 8.880 26.242 1.00 75.56 88 THR A N 1
ATOM 611 C CA . THR A 1 88 ? -6.859 8.208 25.015 1.00 75.56 88 THR A CA 1
ATOM 612 C C . THR A 1 88 ? -5.679 7.670 24.197 1.00 75.56 88 THR A C 1
ATOM 614 O O . THR A 1 88 ? -5.790 6.614 23.578 1.00 75.56 88 THR A O 1
ATOM 617 N N . ASP A 1 89 ? -4.537 8.356 24.232 1.00 77.19 89 ASP A N 1
ATOM 618 C CA . ASP A 1 89 ? -3.319 7.954 23.521 1.00 77.19 89 ASP A CA 1
ATOM 619 C C . ASP A 1 89 ? -2.563 6.828 24.234 1.00 77.19 89 ASP A C 1
ATOM 621 O O . ASP A 1 89 ? -2.040 5.933 23.576 1.00 77.19 89 ASP A O 1
ATOM 625 N N . ALA A 1 90 ? -2.586 6.790 25.571 1.00 84.06 90 ALA A N 1
ATOM 626 C CA . ALA A 1 90 ? -2.058 5.653 26.326 1.00 84.06 90 ALA A CA 1
ATOM 627 C C . ALA A 1 90 ? -2.855 4.368 26.040 1.00 84.06 90 ALA A C 1
ATOM 629 O O . ALA A 1 90 ? -2.275 3.288 25.938 1.00 84.06 90 ALA A O 1
ATOM 630 N N . ILE A 1 91 ? -4.176 4.485 25.862 1.00 84.50 91 ILE A N 1
ATOM 631 C CA . ILE A 1 91 ? -5.031 3.363 25.450 1.00 84.50 91 ILE A CA 1
ATOM 632 C C . ILE A 1 91 ? -4.656 2.901 24.037 1.00 84.50 91 ILE A C 1
ATOM 634 O O . ILE A 1 91 ? -4.495 1.703 23.816 1.00 84.50 91 ILE A O 1
ATOM 638 N N . ALA A 1 92 ? -4.490 3.828 23.091 1.00 80.44 92 ALA A N 1
ATOM 639 C CA . ALA A 1 92 ? -4.137 3.498 21.711 1.00 80.44 92 ALA A CA 1
ATOM 640 C C . ALA A 1 92 ? -2.769 2.797 21.604 1.00 80.44 92 ALA A C 1
ATOM 642 O O . ALA A 1 92 ? -2.650 1.798 20.893 1.00 80.44 92 ALA A O 1
ATOM 643 N N . GLU A 1 93 ? -1.760 3.256 22.349 1.00 84.31 93 GLU A N 1
ATOM 644 C CA . GLU A 1 93 ? -0.433 2.628 22.343 1.00 84.31 93 GLU A CA 1
ATOM 645 C C . GLU A 1 93 ? -0.454 1.237 22.993 1.00 84.31 93 GLU A C 1
ATOM 647 O O . GLU A 1 93 ? 0.155 0.294 22.484 1.00 84.31 93 GLU A O 1
ATOM 652 N N . GLU A 1 94 ? -1.225 1.055 24.067 1.00 89.94 94 GLU A N 1
ATOM 653 C CA . GLU A 1 94 ? -1.388 -0.262 24.681 1.00 89.94 94 GLU A CA 1
ATOM 654 C C . GLU A 1 94 ? -2.145 -1.229 23.756 1.00 89.94 94 GLU A C 1
ATOM 656 O O . GLU A 1 94 ? -1.744 -2.385 23.604 1.00 89.94 94 GLU A O 1
ATOM 661 N N . LEU A 1 95 ? -3.182 -0.759 23.052 1.00 90.06 95 LEU A N 1
ATOM 662 C CA . LEU A 1 95 ? -3.865 -1.536 22.012 1.00 90.06 95 LEU A CA 1
ATOM 663 C C . LEU A 1 95 ? -2.901 -1.928 20.890 1.00 90.06 95 LEU A C 1
ATOM 665 O O . LEU A 1 95 ? -2.881 -3.089 20.479 1.00 90.06 95 LEU A O 1
ATOM 669 N N . ARG A 1 96 ? -2.049 -1.004 20.436 1.00 89.19 96 ARG A N 1
ATOM 670 C CA . ARG A 1 96 ? -1.014 -1.282 19.434 1.00 89.19 96 ARG A CA 1
ATOM 671 C C . ARG A 1 96 ? -0.046 -2.363 19.919 1.00 89.19 96 ARG A C 1
ATOM 673 O O . ARG A 1 96 ? 0.216 -3.327 19.196 1.00 89.19 96 ARG A O 1
ATOM 680 N N . ARG A 1 97 ? 0.431 -2.267 21.162 1.00 89.56 97 ARG A N 1
ATOM 681 C CA . ARG A 1 97 ? 1.295 -3.277 21.796 1.00 89.56 97 ARG A CA 1
ATOM 682 C C . ARG A 1 97 ? 0.623 -4.652 21.853 1.00 89.56 97 ARG A C 1
ATOM 684 O O . ARG A 1 97 ? 1.253 -5.664 21.539 1.00 89.56 97 ARG A O 1
ATOM 691 N N . ILE A 1 98 ? -0.652 -4.694 22.232 1.00 89.81 98 ILE A N 1
ATOM 692 C CA . ILE A 1 98 ? -1.464 -5.914 22.320 1.00 89.81 98 ILE A CA 1
ATOM 693 C C . ILE A 1 98 ? -1.645 -6.5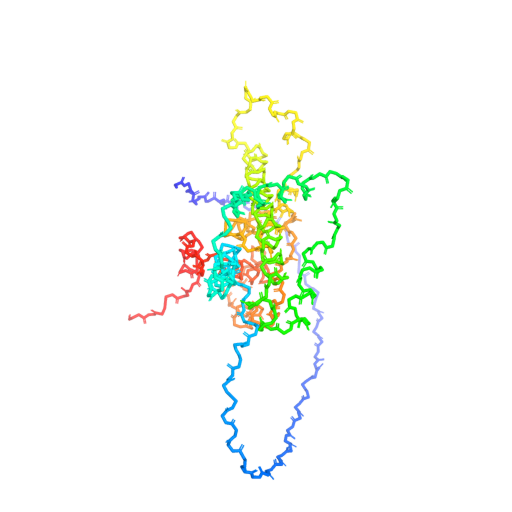45 20.934 1.00 89.81 98 ILE A C 1
ATOM 695 O O . ILE A 1 98 ? -1.394 -7.740 20.777 1.00 89.81 98 ILE A O 1
ATOM 699 N N . LEU A 1 99 ? -2.017 -5.758 19.923 1.00 87.88 99 LEU A N 1
ATOM 700 C CA . LEU A 1 99 ? -2.238 -6.229 18.551 1.00 87.88 99 LEU A CA 1
ATOM 701 C C . LEU A 1 99 ? -0.948 -6.722 17.874 1.00 87.88 99 LEU A C 1
ATOM 703 O O . LEU A 1 99 ? -0.993 -7.651 17.068 1.00 87.88 99 LEU A O 1
ATOM 707 N N . LYS A 1 100 ? 0.214 -6.158 18.232 1.00 86.12 100 LYS A N 1
ATOM 708 C CA . LYS A 1 100 ? 1.531 -6.651 17.789 1.00 86.12 100 LYS A CA 1
ATOM 709 C C . LYS A 1 100 ? 1.955 -7.961 18.467 1.00 86.12 100 LYS A C 1
ATOM 711 O O . LYS A 1 100 ? 2.842 -8.653 17.962 1.00 86.12 100 LYS A O 1
ATOM 716 N N . SER A 1 101 ? 1.356 -8.321 19.603 1.00 87.00 101 SER A N 1
ATOM 717 C CA . SER A 1 101 ? 1.704 -9.548 20.323 1.00 87.00 101 SER A CA 1
ATOM 718 C C . SER A 1 101 ? 1.378 -10.794 19.499 1.00 87.00 101 SER A C 1
ATOM 720 O O . SER A 1 101 ? 0.285 -10.936 18.950 1.00 87.00 101 SER A O 1
ATOM 722 N N . ARG A 1 102 ? 2.299 -11.770 19.479 1.00 71.00 102 ARG A N 1
ATOM 723 C CA . ARG A 1 102 ? 2.096 -13.051 18.772 1.00 71.00 102 ARG A CA 1
ATOM 724 C C . ARG A 1 102 ? 0.863 -13.818 19.254 1.00 71.00 102 ARG A C 1
ATOM 726 O O . ARG A 1 102 ? 0.315 -14.594 18.481 1.00 71.00 102 ARG A O 1
ATOM 733 N N . VAL A 1 103 ? 0.432 -13.597 20.497 1.00 72.62 103 VAL A N 1
ATOM 734 C CA . VAL A 1 103 ? -0.733 -14.269 21.098 1.00 72.62 103 VAL A CA 1
ATOM 735 C C . VAL A 1 103 ? -2.047 -13.813 20.457 1.00 72.62 103 VAL A C 1
ATOM 737 O O . VAL A 1 103 ? -2.975 -14.605 20.342 1.00 72.62 103 VAL A O 1
ATOM 740 N N . LEU A 1 104 ? -2.118 -12.558 20.006 1.00 66.12 104 LEU A N 1
ATOM 741 C CA . LEU A 1 104 ? -3.340 -11.938 19.483 1.00 66.12 104 LEU A CA 1
ATOM 742 C C . LEU A 1 104 ? -3.228 -11.558 18.008 1.00 66.12 104 LEU A C 1
ATOM 744 O O . LEU A 1 104 ? -4.079 -10.829 17.498 1.00 66.12 104 LEU A O 1
ATOM 748 N N . LYS A 1 105 ? -2.213 -12.076 17.303 1.00 75.75 105 LYS A N 1
ATOM 749 C CA . LYS A 1 105 ? -2.066 -11.883 15.860 1.00 75.75 105 LYS A CA 1
ATOM 750 C C . LYS A 1 105 ? -3.251 -12.525 15.141 1.00 75.75 105 LYS A C 1
ATOM 752 O O . LYS A 1 105 ? -3.225 -13.704 14.789 1.00 75.75 105 LYS A O 1
ATOM 757 N N . SER A 1 106 ? -4.296 -11.745 14.904 1.00 77.62 106 SER A N 1
ATOM 758 C CA . SER A 1 106 ? -5.432 -12.187 14.115 1.00 77.62 106 SER A CA 1
ATOM 759 C C . SER A 1 106 ? -5.097 -12.039 12.632 1.00 77.62 106 SER A C 1
ATOM 761 O O . SER A 1 106 ? -4.526 -11.046 12.182 1.00 77.62 106 SER A O 1
ATOM 763 N N . ARG A 1 107 ? -5.424 -13.064 11.838 1.00 83.81 107 ARG A N 1
ATOM 764 C CA . ARG A 1 107 ? -5.227 -13.025 10.376 1.00 83.81 107 ARG A CA 1
ATOM 765 C C . ARG A 1 107 ? -6.308 -12.205 9.670 1.00 83.81 107 ARG A C 1
ATOM 767 O O . ARG A 1 107 ? -6.222 -11.994 8.468 1.00 83.81 107 ARG A O 1
ATOM 774 N N . THR A 1 108 ? -7.338 -11.800 10.407 1.00 90.44 108 THR A N 1
ATOM 775 C CA . THR A 1 108 ? -8.589 -11.272 9.866 1.00 90.44 108 THR A CA 1
ATOM 776 C C . THR A 1 108 ? -8.974 -9.919 10.448 1.00 90.44 108 THR A C 1
ATOM 778 O O . THR A 1 108 ? -10.038 -9.429 10.097 1.00 90.44 108 THR A O 1
ATOM 781 N N . LEU A 1 109 ? -8.109 -9.283 11.256 1.00 91.69 109 LEU A N 1
ATOM 782 C CA . LEU A 1 109 ? -8.402 -8.023 11.954 1.00 91.69 109 LEU A CA 1
ATOM 783 C C . LEU A 1 109 ? -9.091 -6.992 11.060 1.00 91.69 109 LEU A C 1
ATOM 785 O O . LEU A 1 109 ? -10.194 -6.553 11.355 1.00 91.69 109 LEU A O 1
ATOM 789 N N . PHE A 1 110 ? -8.455 -6.637 9.942 1.00 91.44 110 PHE A N 1
ATOM 790 C CA . PHE A 1 110 ? -8.963 -5.602 9.045 1.00 91.44 110 PHE A CA 1
ATOM 791 C C . PHE A 1 110 ? -10.275 -6.002 8.374 1.00 91.44 110 PHE A C 1
ATOM 793 O O . PHE A 1 110 ? -11.154 -5.163 8.224 1.00 91.44 110 PHE A O 1
ATOM 800 N N . ARG A 1 111 ? -10.443 -7.283 8.031 1.00 92.62 111 ARG A N 1
ATOM 801 C CA . ARG A 1 111 ? -11.706 -7.803 7.495 1.00 92.62 111 ARG A CA 1
ATOM 802 C C . ARG A 1 111 ? -12.817 -7.701 8.538 1.00 92.62 111 ARG A C 1
ATOM 804 O O . ARG A 1 111 ? -13.928 -7.305 8.213 1.00 92.62 111 ARG A O 1
ATOM 811 N N . ASP A 1 112 ? -12.520 -8.051 9.783 1.00 94.19 112 ASP A N 1
ATOM 812 C CA . ASP A 1 112 ? -13.498 -8.039 10.865 1.00 94.19 112 ASP A CA 1
ATOM 813 C C . ASP A 1 112 ? -13.873 -6.587 11.233 1.00 94.19 112 ASP A C 1
ATOM 815 O O . ASP A 1 112 ? -15.054 -6.285 11.395 1.00 94.19 112 ASP A O 1
ATOM 819 N N . LEU A 1 113 ? -12.909 -5.656 11.235 1.00 94.00 113 LEU A N 1
ATOM 820 C CA . LEU A 1 113 ? -13.163 -4.215 11.375 1.00 94.00 113 LEU A CA 1
ATOM 821 C C . LEU A 1 113 ? -14.016 -3.658 10.225 1.00 94.00 113 LEU A C 1
ATOM 823 O O . LEU A 1 113 ? -14.947 -2.895 10.474 1.00 94.00 113 LEU A O 1
ATOM 827 N N . GLN A 1 114 ? -13.741 -4.067 8.982 1.00 92.62 114 GLN A N 1
ATOM 828 C CA . GLN A 1 114 ? -14.551 -3.703 7.814 1.00 92.62 114 GLN A CA 1
ATOM 829 C C . GLN A 1 114 ? -15.972 -4.273 7.897 1.00 92.62 114 GLN A C 1
ATOM 831 O O . GLN A 1 114 ? -16.928 -3.600 7.525 1.00 92.62 114 GLN A O 1
ATOM 836 N N . PHE A 1 115 ? -16.144 -5.495 8.407 1.00 94.06 115 PHE A N 1
ATOM 837 C CA . PHE A 1 115 ? -17.476 -6.063 8.612 1.00 94.06 115 PHE A CA 1
ATOM 838 C C . PHE A 1 115 ? -18.269 -5.286 9.657 1.00 94.06 115 PHE A C 1
ATOM 840 O O . PHE A 1 115 ? -19.439 -4.980 9.433 1.00 94.06 115 PHE A O 1
ATOM 847 N N . ILE A 1 116 ? -17.636 -4.931 10.776 1.00 93.69 116 ILE A N 1
ATOM 848 C CA . ILE A 1 116 ? -18.279 -4.112 11.803 1.00 93.69 116 ILE A CA 1
ATOM 849 C C . ILE A 1 116 ? -18.669 -2.750 11.214 1.00 93.69 116 ILE A C 1
ATOM 851 O O . ILE A 1 116 ? -19.819 -2.345 11.361 1.00 93.69 116 ILE A O 1
ATOM 855 N N . SER A 1 117 ? -17.772 -2.074 10.487 1.00 91.62 117 SER A N 1
ATOM 856 C CA . SER A 1 117 ? -18.077 -0.761 9.901 1.00 91.62 117 SER A CA 1
ATOM 857 C C . SER A 1 117 ? -19.161 -0.803 8.819 1.00 91.62 117 SER A C 1
ATOM 859 O O . SER A 1 117 ? -19.901 0.167 8.670 1.00 91.62 117 SER A O 1
ATOM 861 N N . ALA A 1 118 ? -19.281 -1.910 8.082 1.00 93.25 118 ALA A N 1
ATOM 862 C CA . ALA A 1 118 ? -20.286 -2.072 7.036 1.00 93.25 118 ALA A CA 1
ATOM 863 C C . ALA A 1 118 ? -21.691 -2.376 7.582 1.00 93.25 118 ALA A C 1
ATOM 865 O O . ALA A 1 118 ? -22.682 -1.967 6.976 1.00 93.25 118 ALA A O 1
ATOM 866 N N . PHE A 1 119 ? -21.791 -3.107 8.697 1.00 94.19 119 PHE A N 1
ATOM 867 C CA . PHE A 1 119 ? -23.075 -3.587 9.222 1.00 94.19 119 PHE A CA 1
ATOM 868 C C . PHE A 1 119 ? -23.584 -2.827 10.448 1.00 94.19 119 PHE A C 1
ATOM 870 O O . PHE A 1 119 ? -24.783 -2.878 10.730 1.00 94.19 119 PHE A O 1
ATOM 877 N N . VAL A 1 120 ? -22.719 -2.119 11.177 1.00 92.94 120 VAL A N 1
ATOM 878 C CA . VAL A 1 120 ? -23.139 -1.308 12.324 1.00 92.94 120 VAL A CA 1
ATOM 879 C C . VAL A 1 120 ? -23.542 0.092 11.847 1.00 92.94 120 VAL A C 1
ATOM 881 O O . VAL A 1 120 ? -22.761 0.755 11.163 1.00 92.94 120 VAL A O 1
ATOM 884 N N . PRO A 1 121 ? -24.743 0.587 12.207 1.00 91.94 121 PRO A N 1
ATOM 885 C CA . PRO A 1 121 ? -25.177 1.926 11.827 1.00 91.94 121 PRO A CA 1
ATOM 886 C C . PRO A 1 121 ? -24.187 3.021 12.275 1.00 91.94 121 PRO A C 1
ATOM 888 O O . PRO A 1 121 ? -23.744 2.989 13.426 1.00 91.94 121 PRO A O 1
ATOM 891 N N . PRO A 1 122 ? -23.908 4.050 11.448 1.00 87.00 122 PRO A N 1
ATOM 892 C CA . PRO A 1 122 ? -22.929 5.089 11.783 1.00 87.00 122 PRO A CA 1
ATOM 893 C C . PRO A 1 122 ? -23.210 5.803 13.107 1.00 87.00 122 PRO A C 1
ATOM 895 O O . PRO A 1 122 ? -22.300 6.012 13.894 1.00 87.00 122 PRO A O 1
ATOM 898 N N . HIS A 1 123 ? -24.480 6.082 13.419 1.00 87.06 123 HIS A N 1
ATOM 899 C CA . HIS A 1 123 ? -24.856 6.727 14.681 1.00 87.06 123 HIS A CA 1
ATOM 900 C C . HIS A 1 123 ? -24.489 5.895 15.923 1.00 87.06 123 HIS A C 1
ATOM 902 O O . HIS A 1 123 ? -24.285 6.462 16.990 1.00 87.06 123 HIS A O 1
ATOM 908 N N . MET A 1 124 ? -24.384 4.566 15.809 1.00 88.00 124 MET A N 1
ATOM 909 C CA . MET A 1 124 ? -23.894 3.726 16.903 1.00 88.00 124 MET A CA 1
ATOM 910 C C . MET A 1 124 ? -22.373 3.789 17.032 1.00 88.00 124 MET A C 1
ATOM 912 O O . MET A 1 124 ? -21.862 3.751 18.147 1.00 88.00 124 MET A O 1
ATOM 916 N N . LEU A 1 125 ? -21.646 3.885 15.920 1.00 87.31 125 LEU A N 1
ATOM 917 C CA . LEU A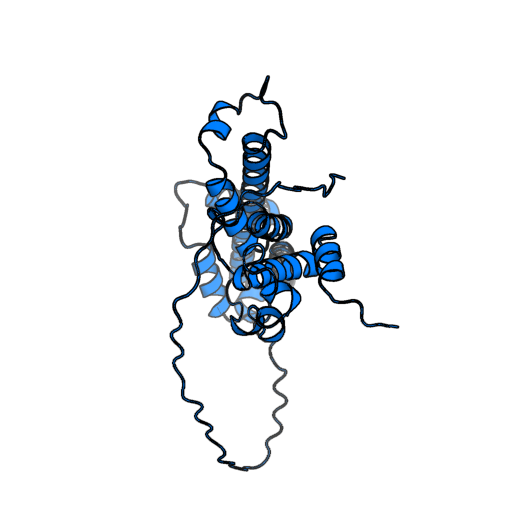 1 125 ? -20.189 4.012 15.949 1.00 87.31 125 LEU A CA 1
ATOM 918 C C . LEU A 1 125 ? -19.748 5.414 16.386 1.00 87.31 125 LEU A C 1
ATOM 920 O O . LEU A 1 125 ? -18.754 5.545 17.087 1.00 87.31 125 LEU A O 1
ATOM 924 N N . ASP A 1 126 ? -20.493 6.451 16.012 1.00 85.50 126 ASP A N 1
ATOM 925 C CA . ASP A 1 126 ? -20.069 7.841 16.192 1.00 85.50 126 ASP A CA 1
ATOM 926 C C . ASP A 1 126 ? -20.598 8.482 17.493 1.00 85.50 126 ASP A C 1
ATOM 928 O O . ASP A 1 126 ? -20.102 9.527 17.892 1.00 85.50 126 ASP A O 1
ATOM 932 N N . LEU A 1 127 ? -21.609 7.907 18.164 1.00 80.50 127 LEU A N 1
ATOM 933 C CA . LEU A 1 127 ? -22.265 8.537 19.333 1.00 80.50 127 LEU A CA 1
ATOM 934 C C . LEU A 1 127 ? -22.229 7.696 20.616 1.00 80.50 127 LEU A C 1
ATOM 936 O O . LEU A 1 127 ? -22.826 8.093 21.616 1.00 80.50 127 LEU A O 1
ATOM 940 N N . THR A 1 128 ? -21.591 6.524 20.601 1.00 85.12 128 THR A N 1
ATOM 941 C CA . THR A 1 128 ? -21.589 5.610 21.754 1.00 85.12 128 THR A CA 1
ATOM 942 C C . THR A 1 128 ? -20.183 5.343 22.276 1.00 85.12 128 THR A C 1
ATOM 944 O O . THR A 1 128 ? -19.211 5.355 21.521 1.00 85.12 128 THR A O 1
ATOM 947 N N . ASP A 1 129 ? -20.083 5.006 23.563 1.00 83.38 129 ASP A N 1
ATOM 948 C CA . ASP A 1 129 ? -18.821 4.582 24.184 1.00 83.38 129 ASP A CA 1
ATOM 949 C C . ASP A 1 129 ? -18.247 3.318 23.520 1.00 83.38 129 ASP A C 1
ATOM 951 O O . ASP A 1 129 ? -17.031 3.173 23.375 1.00 83.38 129 ASP A O 1
ATOM 955 N N . LEU A 1 130 ? -19.123 2.417 23.057 1.00 85.94 130 LEU A N 1
ATOM 956 C CA . LEU A 1 130 ? -18.731 1.229 22.295 1.00 85.94 130 LEU A CA 1
ATOM 957 C C . LEU A 1 130 ? -18.122 1.618 20.940 1.00 85.94 130 LEU A C 1
ATOM 959 O O . LEU A 1 130 ? -17.119 1.044 20.516 1.00 85.94 130 LEU A O 1
ATOM 963 N N . GLY A 1 131 ? -18.711 2.615 20.283 1.00 88.06 131 GLY A N 1
ATOM 964 C CA . GLY A 1 131 ? -18.208 3.203 19.051 1.00 88.06 131 GLY A CA 1
ATOM 965 C C . GLY A 1 131 ? -16.834 3.846 19.227 1.00 88.06 131 GLY A C 1
ATOM 966 O O . GLY A 1 131 ? -15.922 3.586 18.443 1.00 88.06 131 GLY A O 1
ATOM 967 N N . LYS A 1 132 ? -16.620 4.569 20.332 1.00 86.56 132 LYS A N 1
ATOM 968 C CA . LYS A 1 132 ? -15.295 5.093 20.687 1.00 86.56 132 LYS A CA 1
ATOM 969 C C . LYS A 1 132 ? -14.250 3.978 20.815 1.00 86.56 132 LYS A C 1
ATOM 971 O O . LYS A 1 132 ? -13.167 4.106 20.250 1.00 86.56 132 LYS A O 1
ATOM 976 N N . ALA A 1 133 ? -14.572 2.877 21.498 1.00 89.19 133 ALA A N 1
ATOM 977 C CA . ALA A 1 133 ? -13.663 1.734 21.603 1.00 89.19 133 ALA A CA 1
ATOM 978 C C . ALA A 1 133 ? -13.351 1.112 20.229 1.00 89.19 133 ALA A C 1
ATOM 980 O O . ALA A 1 133 ? -12.207 0.751 19.956 1.00 89.19 133 ALA A O 1
ATOM 981 N N . PHE A 1 134 ? -14.346 1.031 19.340 1.00 92.25 134 PHE A N 1
ATOM 982 C CA . PHE A 1 134 ? -14.144 0.592 17.960 1.00 92.25 134 PHE A CA 1
ATOM 983 C C . PHE A 1 134 ? -13.174 1.506 17.195 1.00 92.25 134 PHE A C 1
ATOM 985 O O . PHE A 1 134 ? -12.273 1.004 16.517 1.00 92.25 134 PHE A O 1
ATOM 992 N N . TRP A 1 135 ? -13.307 2.829 17.327 1.00 90.69 135 TRP A N 1
ATOM 993 C CA . TRP A 1 135 ? -12.392 3.780 16.690 1.00 90.69 135 TRP A CA 1
ATOM 994 C C . TRP A 1 135 ? -10.983 3.739 17.288 1.00 90.69 135 TRP A C 1
ATOM 996 O O . TRP A 1 135 ? -10.018 3.772 16.529 1.00 90.69 135 TRP A O 1
ATOM 1006 N N . ASP A 1 136 ? -10.847 3.587 18.610 1.00 89.81 136 ASP A N 1
ATOM 1007 C CA . ASP A 1 136 ? -9.548 3.425 19.281 1.00 89.81 136 ASP A CA 1
ATOM 1008 C C . ASP A 1 136 ? -8.810 2.167 18.770 1.00 89.81 136 ASP A C 1
ATOM 1010 O O . ASP A 1 136 ? -7.625 2.227 18.435 1.00 89.81 136 ASP A O 1
ATOM 1014 N N . VAL A 1 137 ? -9.516 1.035 18.625 1.00 92.06 137 VAL A N 1
ATOM 1015 C CA . VAL A 1 137 ? -8.955 -0.204 18.051 1.00 92.06 137 VAL A CA 1
ATOM 1016 C C . VAL A 1 137 ? -8.629 -0.042 16.567 1.00 92.06 137 VAL A C 1
ATOM 1018 O O . VAL A 1 137 ? -7.579 -0.502 16.119 1.00 92.06 137 VAL A O 1
ATOM 1021 N N . SER A 1 138 ? -9.503 0.610 15.799 1.00 92.19 138 SER A N 1
ATOM 1022 C CA . SER A 1 138 ? -9.294 0.830 14.365 1.00 92.19 138 SER A CA 1
ATOM 1023 C C . SER A 1 138 ? -8.065 1.697 14.103 1.00 92.19 138 SER A C 1
ATOM 1025 O O . SER A 1 138 ? -7.265 1.365 13.232 1.00 92.19 138 SER A O 1
ATOM 1027 N N . LEU A 1 139 ? -7.869 2.754 14.895 1.00 90.62 139 LEU A N 1
ATOM 1028 C CA . LEU A 1 139 ? -6.698 3.620 14.804 1.00 90.62 139 LEU A CA 1
ATOM 1029 C C . LEU A 1 139 ? -5.409 2.868 15.164 1.00 90.62 139 LEU A C 1
ATOM 1031 O O . LEU A 1 139 ? -4.423 2.938 14.432 1.00 90.62 139 LEU A O 1
ATOM 1035 N N . ALA A 1 140 ? -5.426 2.082 16.246 1.00 91.56 140 ALA A N 1
ATOM 1036 C CA . ALA A 1 140 ? -4.288 1.245 16.627 1.00 91.56 140 ALA A CA 1
ATOM 1037 C C . ALA A 1 140 ? -3.956 0.181 15.562 1.00 91.56 140 ALA A C 1
ATOM 1039 O O . ALA A 1 140 ? -2.789 -0.114 15.318 1.00 91.56 140 ALA A O 1
ATOM 1040 N N . ALA A 1 141 ? -4.965 -0.396 14.905 1.00 92.38 141 ALA A N 1
ATOM 1041 C CA . ALA A 1 141 ? -4.757 -1.347 13.819 1.00 92.38 141 ALA A CA 1
ATOM 1042 C C . ALA A 1 141 ? -4.168 -0.671 12.569 1.00 92.38 141 ALA A C 1
ATOM 1044 O O . ALA A 1 141 ? -3.231 -1.202 11.971 1.00 92.38 141 ALA A O 1
ATOM 1045 N N . LEU A 1 142 ? -4.691 0.495 12.177 1.00 91.50 142 LEU A N 1
ATOM 1046 C CA . LEU A 1 142 ? -4.207 1.239 11.012 1.00 91.50 142 LEU A CA 1
ATOM 1047 C C . LEU A 1 142 ? -2.769 1.736 11.191 1.00 91.50 142 LEU A C 1
ATOM 1049 O O . LEU A 1 142 ? -1.991 1.617 10.251 1.00 91.50 142 LEU A O 1
ATOM 1053 N N . SER A 1 143 ? -2.375 2.181 12.387 1.00 90.56 143 SER A N 1
ATOM 1054 C CA . SER A 1 143 ? -0.985 2.594 12.640 1.00 90.56 143 SER A CA 1
ATOM 1055 C C . SER A 1 143 ? 0.011 1.432 12.537 1.00 90.56 143 SER A C 1
ATOM 1057 O O . SER A 1 143 ? 1.120 1.599 12.037 1.00 90.56 143 SER A O 1
ATOM 1059 N N . ILE A 1 144 ? -0.380 0.212 12.934 1.00 91.25 144 ILE A N 1
ATOM 1060 C CA . ILE A 1 144 ? 0.443 -0.991 12.702 1.00 91.25 144 ILE A CA 1
ATOM 1061 C C . ILE A 1 144 ? 0.583 -1.270 11.206 1.00 91.25 144 ILE A C 1
ATOM 1063 O O . ILE A 1 144 ? 1.648 -1.694 10.757 1.00 91.25 144 ILE A O 1
ATOM 1067 N N . LYS A 1 145 ? -0.494 -1.075 10.439 1.00 91.81 145 LYS A N 1
ATOM 1068 C CA . LYS A 1 145 ? -0.478 -1.264 8.988 1.00 91.81 145 LYS A CA 1
ATOM 1069 C C . LYS A 1 145 ? 0.447 -0.258 8.311 1.00 91.81 145 LYS A C 1
ATOM 1071 O O . LYS A 1 145 ? 1.235 -0.670 7.471 1.00 91.81 145 LYS A O 1
ATOM 1076 N N . GLU A 1 146 ? 0.363 1.012 8.690 1.00 92.56 146 GLU A N 1
ATOM 1077 C CA . GLU A 1 146 ? 1.228 2.084 8.191 1.00 92.56 146 GLU A CA 1
ATOM 1078 C C . GLU A 1 146 ? 2.707 1.781 8.455 1.00 92.56 146 GLU A C 1
ATOM 1080 O O . GLU A 1 146 ? 3.513 1.779 7.528 1.00 92.56 146 GLU A O 1
ATOM 1085 N N . GLU A 1 147 ? 3.055 1.399 9.686 1.00 92.75 147 GLU A N 1
ATOM 1086 C CA . GLU A 1 147 ? 4.422 1.003 10.037 1.00 92.75 147 GLU A CA 1
ATOM 1087 C C . GLU A 1 147 ? 4.906 -0.208 9.226 1.00 92.75 147 GLU A C 1
ATOM 1089 O O . GLU A 1 147 ? 6.030 -0.222 8.727 1.00 92.75 147 GLU A O 1
ATOM 1094 N N . ALA A 1 148 ? 4.062 -1.232 9.066 1.00 92.56 148 ALA A N 1
ATOM 1095 C CA . ALA A 1 148 ? 4.406 -2.404 8.268 1.00 92.56 148 ALA A CA 1
ATOM 1096 C C . ALA A 1 148 ? 4.601 -2.057 6.784 1.00 92.56 148 ALA A C 1
ATOM 1098 O O . ALA A 1 148 ? 5.482 -2.621 6.141 1.00 92.56 148 ALA A O 1
ATOM 1099 N N . LEU A 1 149 ? 3.791 -1.140 6.251 1.00 94.69 149 LEU A N 1
ATOM 1100 C CA . LEU A 1 149 ? 3.870 -0.681 4.870 1.00 94.69 149 LEU A CA 1
ATOM 1101 C C . LEU A 1 149 ? 5.165 0.099 4.617 1.00 94.69 149 LEU A C 1
ATOM 1103 O O . LEU A 1 149 ? 5.865 -0.220 3.659 1.00 94.69 149 LEU A O 1
ATOM 1107 N N . GLY A 1 150 ? 5.533 1.017 5.517 1.00 94.25 150 GLY A N 1
ATOM 1108 C CA . GLY A 1 150 ? 6.814 1.729 5.455 1.00 94.25 150 GLY A CA 1
ATOM 1109 C C . GLY A 1 150 ? 8.002 0.766 5.453 1.00 94.25 150 GLY A C 1
ATOM 1110 O O . GLY A 1 150 ? 8.833 0.805 4.550 1.00 94.25 150 GLY A O 1
ATOM 1111 N N . LEU A 1 151 ? 8.012 -0.208 6.372 1.00 94.94 151 LEU A N 1
ATOM 1112 C CA . LEU A 1 151 ? 9.058 -1.237 6.412 1.00 94.94 151 LEU A CA 1
ATOM 1113 C C . LEU A 1 151 ? 9.131 -2.072 5.124 1.00 94.94 151 LEU A C 1
ATOM 1115 O O . LEU A 1 151 ? 10.228 -2.427 4.693 1.00 94.94 151 LEU A O 1
ATOM 1119 N N . ILE A 1 152 ? 7.991 -2.406 4.509 1.00 95.94 152 ILE A N 1
ATOM 1120 C CA . ILE A 1 152 ? 7.945 -3.138 3.233 1.00 95.94 152 ILE A CA 1
ATOM 1121 C C . ILE A 1 152 ? 8.609 -2.323 2.118 1.00 95.94 152 ILE A C 1
ATOM 1123 O O . ILE A 1 152 ? 9.408 -2.879 1.363 1.00 95.94 152 ILE A O 1
ATOM 1127 N N . VAL A 1 153 ? 8.291 -1.031 2.014 1.00 96.00 153 VAL A N 1
ATOM 1128 C CA . VAL A 1 153 ? 8.815 -0.133 0.972 1.00 96.00 153 VAL A CA 1
ATOM 1129 C C . VAL A 1 153 ? 10.310 0.111 1.154 1.00 96.00 153 VAL A C 1
ATOM 1131 O O . VAL A 1 153 ? 11.066 -0.004 0.185 1.00 96.00 153 VAL A O 1
ATOM 1134 N N . ASP A 1 154 ? 10.748 0.367 2.386 1.00 94.50 154 ASP A N 1
ATOM 1135 C CA . ASP A 1 154 ? 12.160 0.567 2.721 1.00 94.50 154 ASP A CA 1
ATOM 1136 C C . ASP A 1 154 ? 12.969 -0.698 2.414 1.00 94.50 154 ASP A C 1
ATOM 1138 O O . ASP A 1 154 ? 13.953 -0.653 1.675 1.00 94.50 154 ASP A O 1
ATOM 1142 N N . THR A 1 155 ? 12.485 -1.860 2.866 1.00 94.00 155 THR A N 1
ATOM 1143 C CA . THR A 1 155 ? 13.133 -3.153 2.598 1.00 94.00 155 THR A CA 1
ATOM 1144 C C . THR A 1 155 ? 13.207 -3.439 1.096 1.00 94.00 155 THR A C 1
ATOM 1146 O O . THR A 1 155 ? 14.243 -3.877 0.595 1.00 94.00 155 THR A O 1
ATOM 1149 N N . ALA A 1 156 ? 12.130 -3.186 0.345 1.00 95.69 156 ALA A N 1
ATOM 1150 C CA . ALA A 1 156 ? 12.118 -3.376 -1.105 1.00 95.69 156 ALA A CA 1
ATOM 1151 C C . ALA A 1 156 ? 13.149 -2.478 -1.804 1.00 95.69 156 ALA A C 1
ATOM 1153 O O . ALA A 1 156 ? 13.861 -2.939 -2.699 1.00 95.69 156 ALA A O 1
ATOM 1154 N N . THR A 1 157 ? 13.267 -1.230 -1.351 1.00 93.94 157 THR A N 1
ATOM 1155 C CA . THR A 1 157 ? 14.230 -0.248 -1.854 1.00 93.94 157 THR A CA 1
ATOM 1156 C C . THR A 1 157 ? 15.671 -0.683 -1.578 1.00 93.94 157 THR A C 1
ATOM 1158 O O . THR A 1 157 ? 16.506 -0.660 -2.485 1.00 93.94 157 THR A O 1
ATOM 1161 N N . GLU A 1 158 ? 15.967 -1.159 -0.368 1.00 92.25 158 GLU A N 1
ATOM 1162 C CA . GLU A 1 158 ? 17.287 -1.688 -0.005 1.00 92.25 158 GLU A CA 1
ATOM 1163 C C . GLU A 1 158 ? 17.659 -2.932 -0.823 1.00 92.25 158 GLU A C 1
ATOM 1165 O O . GLU A 1 158 ? 18.775 -3.026 -1.343 1.00 92.25 158 GLU A O 1
ATOM 1170 N N . ILE A 1 159 ? 16.719 -3.871 -0.997 1.00 93.31 159 ILE A N 1
ATOM 1171 C CA . ILE A 1 159 ? 16.924 -5.063 -1.832 1.00 93.31 159 ILE A CA 1
ATOM 1172 C C . ILE A 1 159 ? 17.222 -4.649 -3.274 1.00 93.31 159 ILE A C 1
ATOM 1174 O O . ILE A 1 159 ? 18.164 -5.176 -3.873 1.00 93.31 159 ILE A O 1
ATOM 1178 N N . PHE A 1 160 ? 16.455 -3.709 -3.834 1.00 93.38 160 PHE A N 1
ATOM 1179 C CA . PHE A 1 160 ? 16.667 -3.225 -5.196 1.00 93.38 160 PHE A CA 1
ATOM 1180 C C . PHE A 1 160 ? 18.065 -2.629 -5.362 1.00 93.38 160 PHE A C 1
ATOM 1182 O O . PHE A 1 160 ? 18.814 -3.046 -6.247 1.00 93.38 160 PHE A O 1
ATOM 1189 N N . GLN A 1 161 ? 18.451 -1.701 -4.483 1.00 91.50 161 GLN A N 1
ATOM 1190 C CA . GLN A 1 161 ? 19.755 -1.032 -4.526 1.00 91.50 161 GLN A CA 1
ATOM 1191 C C . GLN A 1 161 ? 20.918 -2.018 -4.365 1.00 91.50 161 GLN A C 1
ATOM 1193 O O . GLN A 1 161 ? 21.944 -1.889 -5.037 1.00 91.50 161 GLN A O 1
ATOM 1198 N N . TYR A 1 162 ? 20.746 -3.035 -3.518 1.00 90.81 162 TYR A N 1
ATOM 1199 C CA . TYR A 1 162 ? 21.713 -4.111 -3.349 1.00 90.81 162 TYR A CA 1
ATOM 1200 C C . TY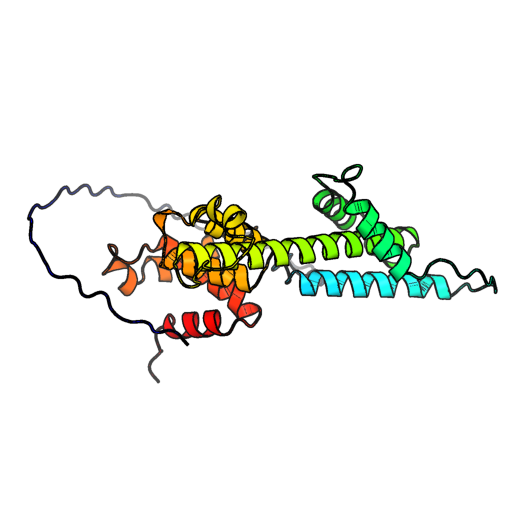R A 1 162 ? 21.859 -4.967 -4.614 1.00 90.81 162 TYR A C 1
ATOM 1202 O O . TYR A 1 162 ? 22.974 -5.206 -5.079 1.00 90.81 162 TYR A O 1
ATOM 1210 N N . LYS A 1 163 ? 20.745 -5.422 -5.200 1.00 90.81 163 LYS A N 1
ATOM 1211 C CA . LYS A 1 163 ? 20.757 -6.335 -6.357 1.00 90.81 163 LYS A CA 1
ATOM 1212 C C . LYS A 1 163 ? 21.156 -5.659 -7.663 1.00 90.81 163 LYS A C 1
ATOM 1214 O O . LYS A 1 163 ? 21.708 -6.325 -8.533 1.00 90.81 163 LYS A O 1
ATOM 1219 N N . THR A 1 164 ? 20.926 -4.357 -7.782 1.00 90.00 164 THR A N 1
ATOM 1220 C CA . THR A 1 164 ? 21.345 -3.547 -8.937 1.00 90.00 164 THR A CA 1
ATOM 1221 C C . THR A 1 164 ? 22.758 -2.978 -8.799 1.00 90.00 164 THR A C 1
ATOM 1223 O O . THR A 1 164 ? 23.272 -2.380 -9.740 1.00 90.00 164 THR A O 1
ATOM 1226 N N . GLY A 1 165 ? 23.416 -3.175 -7.650 1.00 84.56 165 GLY A N 1
ATOM 1227 C CA . GLY A 1 165 ? 24.779 -2.696 -7.411 1.00 84.56 165 GLY A CA 1
ATOM 1228 C C . GLY A 1 165 ? 24.888 -1.182 -7.199 1.00 84.56 165 GLY A C 1
ATOM 1229 O O . GLY A 1 165 ? 25.988 -0.639 -7.275 1.00 84.56 165 GLY A O 1
ATOM 1230 N N . MET A 1 166 ? 23.775 -0.494 -6.915 1.00 81.12 166 MET A N 1
ATOM 1231 C CA . MET A 1 166 ? 23.764 0.944 -6.612 1.00 81.12 166 MET A CA 1
ATOM 1232 C C . MET A 1 166 ? 24.422 1.266 -5.262 1.00 81.12 166 MET A C 1
ATOM 1234 O O . MET A 1 166 ? 24.904 2.381 -5.068 1.00 81.12 166 MET A O 1
ATOM 1238 N N . ILE A 1 167 ? 24.487 0.295 -4.344 1.00 74.69 167 ILE A N 1
ATOM 1239 C CA . ILE A 1 167 ? 25.198 0.411 -3.065 1.00 74.69 167 ILE A CA 1
ATOM 1240 C C . ILE A 1 167 ? 26.275 -0.672 -2.954 1.00 74.69 167 ILE A C 1
ATOM 1242 O O . ILE A 1 167 ? 26.022 -1.859 -3.146 1.00 74.69 167 ILE A O 1
ATOM 1246 N N . SER A 1 168 ? 27.490 -0.261 -2.580 1.00 63.47 168 SER A N 1
ATOM 1247 C CA . SER A 1 168 ? 28.594 -1.174 -2.264 1.00 63.47 168 SER A CA 1
ATOM 1248 C C . SER A 1 168 ? 28.478 -1.702 -0.832 1.00 63.47 168 SER A C 1
ATOM 1250 O O . SER A 1 168 ? 28.620 -0.954 0.132 1.00 63.47 168 SER A O 1
ATOM 1252 N N . THR A 1 169 ? 28.285 -3.011 -0.668 1.00 62.84 169 THR A N 1
ATOM 1253 C CA . THR A 1 169 ? 28.088 -3.661 0.645 1.00 62.84 169 THR A CA 1
ATOM 1254 C C . THR A 1 169 ? 29.365 -3.939 1.425 1.00 62.84 169 THR A C 1
ATOM 1256 O O . THR A 1 169 ? 29.428 -4.902 2.186 1.00 62.84 169 THR A O 1
ATOM 1259 N N . ALA A 1 170 ? 30.399 -3.120 1.260 1.00 53.94 170 ALA A N 1
ATOM 1260 C CA . ALA A 1 170 ? 31.700 -3.353 1.884 1.00 53.94 170 ALA A CA 1
ATOM 1261 C C . ALA A 1 170 ? 31.712 -3.151 3.420 1.00 53.94 170 ALA A C 1
ATOM 1263 O O . ALA A 1 170 ? 32.763 -3.304 4.034 1.00 53.94 170 ALA A O 1
ATOM 1264 N N . GLY A 1 171 ? 30.574 -2.846 4.062 1.00 54.56 171 GLY A N 1
ATOM 1265 C CA . GLY A 1 171 ? 30.525 -2.625 5.514 1.00 54.56 171 GLY A CA 1
ATOM 1266 C C . GLY A 1 171 ? 29.160 -2.739 6.201 1.00 54.56 171 GLY A C 1
ATOM 1267 O O . GLY A 1 171 ? 29.049 -2.328 7.351 1.00 54.56 171 GLY A O 1
ATOM 1268 N N . VAL A 1 172 ? 28.119 -3.269 5.549 1.00 57.09 172 VAL A N 1
ATOM 1269 C CA . VAL A 1 172 ? 26.766 -3.301 6.138 1.00 57.09 172 VAL A CA 1
ATOM 1270 C C . VAL A 1 172 ? 26.523 -4.650 6.818 1.00 57.09 172 VAL A C 1
ATOM 1272 O O . VAL A 1 172 ? 26.606 -5.698 6.174 1.00 57.09 172 VAL A O 1
ATOM 1275 N N . ALA A 1 173 ? 26.197 -4.630 8.115 1.00 56.09 173 ALA A N 1
ATOM 1276 C CA . ALA A 1 173 ? 25.833 -5.814 8.904 1.00 56.09 173 ALA A CA 1
ATOM 1277 C C . ALA A 1 173 ? 24.681 -6.640 8.277 1.00 56.09 173 ALA A C 1
ATOM 1279 O O . ALA A 1 173 ? 24.570 -7.839 8.544 1.00 56.09 173 ALA A O 1
ATOM 1280 N N . ASP A 1 174 ? 23.904 -6.029 7.377 1.00 71.88 174 ASP A N 1
ATOM 1281 C CA . ASP A 1 174 ? 22.778 -6.615 6.646 1.00 71.88 174 ASP A CA 1
ATOM 1282 C C . ASP A 1 174 ? 23.115 -7.352 5.346 1.00 71.88 174 ASP A C 1
ATOM 1284 O O . ASP A 1 174 ? 22.214 -7.891 4.705 1.00 71.88 174 ASP A O 1
ATOM 1288 N N . HIS A 1 175 ? 24.387 -7.487 4.948 1.00 80.81 175 HIS A N 1
ATOM 1289 C CA . HIS A 1 175 ? 24.718 -8.232 3.720 1.00 80.81 175 HIS A CA 1
ATOM 1290 C C . HIS A 1 175 ? 24.153 -9.666 3.727 1.00 80.81 175 HIS A C 1
ATOM 1292 O O . HIS A 1 175 ? 23.686 -10.159 2.702 1.00 80.81 175 HIS A O 1
ATOM 1298 N N . ARG A 1 176 ? 24.158 -10.341 4.887 1.00 84.94 176 ARG A N 1
ATOM 1299 C CA . ARG A 1 176 ? 23.574 -11.688 5.025 1.00 84.94 176 ARG A CA 1
ATOM 1300 C C . ARG A 1 176 ? 22.053 -11.707 4.935 1.00 84.94 176 ARG A C 1
ATOM 1302 O O . ARG A 1 176 ? 21.510 -12.741 4.563 1.00 84.94 176 ARG A O 1
ATOM 1309 N N . PHE A 1 177 ? 21.381 -10.627 5.319 1.00 87.19 177 PHE A N 1
ATOM 1310 C CA . PHE A 1 177 ? 19.935 -10.509 5.190 1.00 87.19 177 PHE A CA 1
ATOM 1311 C C . PHE A 1 177 ? 19.579 -10.254 3.723 1.00 87.19 177 PHE A C 1
ATOM 1313 O O . PHE A 1 177 ? 18.908 -11.080 3.113 1.00 87.19 177 PHE A O 1
ATOM 1320 N N . LEU A 1 178 ? 20.135 -9.199 3.121 1.00 88.50 178 LEU A N 1
ATOM 1321 C CA . LEU A 1 178 ? 19.841 -8.771 1.747 1.00 88.50 178 LEU A CA 1
ATOM 1322 C C . LEU A 1 178 ? 20.240 -9.803 0.678 1.00 88.50 178 LEU A C 1
ATOM 1324 O O . LEU A 1 178 ? 19.605 -9.888 -0.375 1.00 88.50 178 LEU A O 1
ATOM 1328 N N . SER A 1 179 ? 21.263 -10.628 0.932 1.00 88.25 179 SER A N 1
ATOM 1329 C CA . SER A 1 179 ? 21.690 -11.664 -0.016 1.00 88.25 179 SER A CA 1
ATOM 1330 C C . SER A 1 179 ? 20.656 -12.770 -0.235 1.00 88.25 179 SER A C 1
ATOM 1332 O O . SER A 1 179 ? 20.632 -13.341 -1.326 1.00 88.25 179 SER A O 1
ATOM 1334 N N . GLN A 1 180 ? 19.782 -13.023 0.747 1.00 92.19 180 GLN A N 1
ATOM 1335 C CA . GLN A 1 180 ? 18.747 -14.065 0.690 1.00 92.19 180 GLN A CA 1
ATOM 1336 C C . GLN A 1 180 ? 17.568 -13.697 -0.212 1.00 92.19 180 GLN A C 1
ATOM 1338 O O . GLN A 1 180 ? 16.880 -14.584 -0.708 1.00 92.19 180 GLN A O 1
ATOM 1343 N N . TRP A 1 181 ? 17.342 -12.404 -0.425 1.00 93.75 181 TRP A N 1
ATOM 1344 C CA . TRP A 1 181 ? 16.245 -11.903 -1.242 1.00 93.75 181 TRP A CA 1
ATOM 1345 C C . TRP A 1 181 ? 16.641 -11.863 -2.715 1.00 93.75 181 TRP A C 1
ATOM 1347 O O . TRP A 1 181 ? 17.822 -11.879 -3.061 1.00 93.75 181 TRP A O 1
ATOM 1357 N N . THR A 1 182 ? 15.662 -11.792 -3.605 1.00 94.88 182 THR A N 1
ATOM 1358 C CA . THR A 1 182 ? 15.840 -11.657 -5.052 1.00 94.88 182 THR A CA 1
ATOM 1359 C C . THR A 1 182 ? 15.208 -10.365 -5.561 1.00 94.88 182 THR A C 1
ATOM 1361 O O . THR A 1 182 ? 14.441 -9.702 -4.864 1.00 94.88 182 THR A O 1
ATOM 1364 N N . LEU A 1 183 ? 15.507 -10.007 -6.811 1.00 94.88 183 LEU A N 1
ATOM 1365 C CA . LEU A 1 183 ? 14.844 -8.874 -7.452 1.00 94.88 183 LEU A CA 1
ATOM 1366 C C . LEU A 1 183 ? 13.340 -9.138 -7.676 1.00 94.88 183 LEU A C 1
ATOM 1368 O O . LEU A 1 183 ? 12.538 -8.209 -7.648 1.00 94.88 183 LEU A O 1
ATOM 1372 N N . ALA A 1 184 ? 12.941 -10.406 -7.830 1.00 96.12 184 ALA A N 1
ATOM 1373 C CA . ALA A 1 184 ? 11.533 -10.787 -7.903 1.00 96.12 184 ALA A CA 1
ATOM 1374 C C . ALA A 1 184 ? 10.808 -10.547 -6.568 1.00 96.12 184 ALA A C 1
ATOM 1376 O O . ALA A 1 184 ? 9.663 -10.095 -6.564 1.00 96.12 184 ALA A O 1
ATOM 1377 N N . ASP A 1 185 ? 11.480 -10.774 -5.435 1.00 96.12 185 ASP A N 1
ATOM 1378 C CA . ASP A 1 185 ? 10.904 -10.475 -4.120 1.00 96.12 185 ASP A CA 1
ATOM 1379 C C . ASP A 1 185 ? 10.717 -8.968 -3.916 1.00 96.12 185 ASP A C 1
ATOM 1381 O O . ASP A 1 185 ? 9.713 -8.543 -3.352 1.00 96.12 185 ASP A O 1
ATOM 1385 N N . CYS A 1 186 ? 11.635 -8.148 -4.433 1.00 95.44 186 CYS A N 1
ATOM 1386 C CA . CYS A 1 186 ? 11.480 -6.694 -4.466 1.00 95.44 186 CYS A CA 1
ATOM 1387 C C . CYS A 1 186 ? 10.216 -6.278 -5.247 1.00 95.44 186 CYS A C 1
ATOM 1389 O O . CYS A 1 186 ? 9.367 -5.565 -4.708 1.00 95.44 186 CYS A O 1
ATOM 1391 N N . ALA A 1 187 ? 10.019 -6.811 -6.461 1.00 96.38 187 ALA A N 1
ATOM 1392 C CA . ALA A 1 187 ? 8.799 -6.574 -7.239 1.00 96.38 187 ALA A CA 1
ATOM 1393 C C . ALA A 1 187 ? 7.533 -7.031 -6.489 1.00 96.38 187 ALA A C 1
ATOM 1395 O O . ALA A 1 187 ? 6.486 -6.384 -6.556 1.00 96.38 187 ALA A O 1
ATOM 1396 N N . TRP A 1 188 ? 7.617 -8.136 -5.746 1.00 97.12 188 TRP A N 1
ATOM 1397 C CA . TRP A 1 188 ? 6.515 -8.633 -4.929 1.00 97.12 188 TRP A CA 1
ATOM 1398 C C . TRP A 1 188 ? 6.192 -7.720 -3.736 1.00 97.12 188 TRP A C 1
ATOM 1400 O O . TRP A 1 188 ? 5.015 -7.450 -3.487 1.00 97.12 188 TRP A O 1
ATOM 1410 N N . LEU A 1 189 ? 7.204 -7.203 -3.036 1.00 97.12 189 LEU A N 1
ATOM 1411 C CA . LEU A 1 189 ? 7.031 -6.256 -1.931 1.00 97.12 189 LEU A CA 1
ATOM 1412 C C . LEU A 1 189 ? 6.398 -4.944 -2.415 1.00 97.12 189 LEU A C 1
ATOM 1414 O O . LEU A 1 189 ? 5.402 -4.503 -1.841 1.00 97.12 189 LEU A O 1
ATOM 1418 N N . TRP A 1 190 ? 6.884 -4.371 -3.520 1.00 97.31 190 TRP A N 1
ATOM 1419 C CA . TRP A 1 190 ? 6.256 -3.186 -4.114 1.00 97.31 190 TRP A CA 1
ATOM 1420 C C . TRP A 1 190 ? 4.845 -3.462 -4.635 1.00 97.31 190 TRP A C 1
ATOM 1422 O O . TRP A 1 190 ? 3.977 -2.605 -4.505 1.00 97.31 190 TRP A O 1
ATOM 1432 N N . ASN A 1 191 ? 4.555 -4.664 -5.142 1.00 97.12 191 ASN A N 1
ATOM 1433 C CA . ASN A 1 191 ? 3.192 -5.064 -5.509 1.00 97.12 191 ASN A CA 1
ATOM 1434 C C . ASN A 1 191 ? 2.241 -5.099 -4.303 1.00 97.12 191 ASN A C 1
ATOM 1436 O O . ASN A 1 191 ? 1.081 -4.709 -4.431 1.00 97.12 191 ASN A O 1
ATOM 1440 N N . ILE A 1 192 ? 2.708 -5.543 -3.132 1.00 95.75 192 ILE A N 1
ATOM 1441 C CA . ILE A 1 192 ? 1.925 -5.436 -1.895 1.00 95.75 192 ILE A CA 1
ATOM 1442 C C . ILE A 1 192 ? 1.711 -3.966 -1.553 1.00 95.75 192 ILE A C 1
ATOM 1444 O O . ILE A 1 192 ? 0.566 -3.549 -1.399 1.00 95.75 192 ILE A O 1
ATOM 1448 N N . ALA A 1 193 ? 2.789 -3.182 -1.495 1.00 95.44 193 ALA A N 1
ATOM 1449 C CA . ALA A 1 193 ? 2.708 -1.790 -1.076 1.00 95.44 193 ALA A CA 1
ATOM 1450 C C . ALA A 1 193 ? 1.776 -0.960 -1.973 1.00 95.44 193 ALA A C 1
ATOM 1452 O O . ALA A 1 193 ? 0.906 -0.236 -1.492 1.00 95.44 193 ALA A O 1
ATOM 1453 N N . SER A 1 194 ? 1.871 -1.175 -3.286 1.00 95.38 194 SER A N 1
ATOM 1454 C CA . SER A 1 194 ? 1.040 -0.505 -4.288 1.00 95.38 194 SER A CA 1
ATOM 1455 C C . SER A 1 194 ? -0.453 -0.740 -4.070 1.00 95.38 194 SER A C 1
ATOM 1457 O O . SER A 1 194 ? -1.260 0.185 -4.172 1.00 95.38 194 SER A O 1
ATOM 1459 N N . LYS A 1 195 ? -0.830 -1.985 -3.750 1.00 94.31 195 LYS A N 1
ATOM 1460 C CA . LYS A 1 195 ? -2.226 -2.381 -3.505 1.00 94.31 195 LYS A CA 1
ATOM 1461 C C . LYS A 1 195 ? -2.783 -1.827 -2.202 1.00 94.31 195 LYS A C 1
ATOM 1463 O O . LYS A 1 195 ? -3.998 -1.694 -2.089 1.00 94.31 195 LYS A O 1
ATOM 1468 N N . GLU A 1 196 ? -1.912 -1.511 -1.250 1.00 91.62 196 GLU A N 1
ATOM 1469 C CA . GLU A 1 196 ? -2.280 -0.853 0.003 1.00 91.62 196 GLU A CA 1
ATOM 1470 C C . GLU A 1 196 ? -2.356 0.677 -0.121 1.00 91.62 196 GLU A C 1
ATOM 1472 O O . GLU A 1 196 ? -2.736 1.338 0.844 1.00 91.62 196 GLU A O 1
ATOM 1477 N N . GLY A 1 197 ? -2.062 1.228 -1.305 1.00 90.06 197 GLY A N 1
ATOM 1478 C CA . GLY A 1 197 ? -2.154 2.660 -1.588 1.00 90.06 197 GLY A CA 1
ATOM 1479 C C . GLY A 1 197 ? -0.853 3.433 -1.378 1.00 90.06 197 GLY A C 1
ATOM 1480 O O . GLY A 1 197 ? -0.896 4.658 -1.367 1.00 90.06 197 GLY A O 1
ATOM 1481 N N . ASP A 1 198 ? 0.287 2.754 -1.211 1.00 94.00 198 ASP A N 1
ATOM 1482 C CA . ASP A 1 198 ? 1.575 3.430 -1.044 1.00 94.00 198 ASP A CA 1
ATOM 1483 C C . ASP A 1 198 ? 2.035 4.108 -2.342 1.00 94.00 198 ASP A C 1
ATOM 1485 O O . ASP A 1 198 ? 2.196 3.454 -3.374 1.00 94.00 198 ASP A O 1
ATOM 1489 N N . ILE A 1 199 ? 2.279 5.416 -2.277 1.00 94.62 199 ILE A N 1
ATOM 1490 C CA . ILE A 1 199 ? 2.598 6.253 -3.441 1.00 94.62 199 ILE A CA 1
ATOM 1491 C C . ILE A 1 199 ? 3.930 5.827 -4.074 1.00 94.62 199 ILE A C 1
ATOM 1493 O O . ILE A 1 199 ? 4.023 5.652 -5.292 1.00 94.62 199 ILE A O 1
ATOM 1497 N N . ALA A 1 200 ? 4.957 5.617 -3.245 1.00 94.75 200 ALA A N 1
ATOM 1498 C CA . ALA A 1 200 ? 6.276 5.215 -3.715 1.00 94.75 200 ALA A CA 1
ATOM 1499 C C . ALA A 1 200 ? 6.229 3.807 -4.318 1.00 94.75 200 ALA A C 1
ATOM 1501 O O . ALA A 1 200 ? 6.716 3.601 -5.424 1.00 94.75 200 ALA A O 1
ATOM 1502 N N . GLY A 1 201 ? 5.571 2.863 -3.650 1.00 95.88 201 GLY A N 1
ATOM 1503 C CA . GLY A 1 201 ? 5.350 1.504 -4.121 1.00 95.88 201 GLY A CA 1
ATOM 1504 C C . GLY A 1 201 ? 4.675 1.471 -5.488 1.00 95.88 201 GLY A C 1
ATOM 1505 O O . GLY A 1 201 ? 5.162 0.763 -6.366 1.00 95.88 201 GLY A O 1
ATOM 1506 N N . GLN A 1 202 ? 3.620 2.270 -5.703 1.00 96.31 202 GLN A N 1
ATOM 1507 C CA . GLN A 1 202 ? 2.934 2.372 -7.001 1.00 96.31 202 GLN A CA 1
ATOM 1508 C C . GLN A 1 202 ? 3.883 2.837 -8.110 1.00 96.31 202 GLN A C 1
ATOM 1510 O O . GLN A 1 202 ? 3.941 2.228 -9.182 1.00 96.31 202 GLN A O 1
ATOM 1515 N N . ARG A 1 203 ? 4.666 3.888 -7.845 1.00 97.00 203 ARG A N 1
ATOM 1516 C CA . ARG A 1 203 ? 5.663 4.397 -8.791 1.00 97.00 203 ARG A CA 1
ATOM 1517 C C . ARG A 1 203 ? 6.761 3.368 -9.072 1.00 97.00 203 ARG A C 1
ATOM 1519 O O . ARG A 1 203 ? 7.077 3.123 -10.235 1.00 97.00 203 ARG A O 1
ATOM 1526 N N . GLU A 1 204 ? 7.344 2.767 -8.039 1.00 96.75 204 GLU A N 1
ATOM 1527 C CA . GLU A 1 204 ? 8.432 1.796 -8.195 1.00 96.75 204 GLU A CA 1
ATOM 1528 C C . GLU A 1 204 ? 7.957 0.522 -8.900 1.00 96.75 204 GLU A C 1
ATOM 1530 O O . GLU A 1 204 ? 8.653 -0.003 -9.767 1.00 96.75 204 GLU A O 1
ATOM 1535 N N . LEU A 1 205 ? 6.733 0.056 -8.629 1.00 97.12 205 LEU A N 1
ATOM 1536 C CA . LEU A 1 205 ? 6.142 -1.071 -9.349 1.00 97.12 205 LEU A CA 1
ATOM 1537 C C . LEU A 1 205 ? 5.973 -0.760 -10.843 1.00 97.12 205 LEU A C 1
ATOM 1539 O O . LEU A 1 205 ? 6.257 -1.612 -11.687 1.00 97.12 205 LEU A O 1
ATOM 1543 N N . ALA A 1 206 ? 5.557 0.461 -11.193 1.00 96.50 206 ALA A N 1
ATOM 1544 C CA . ALA A 1 206 ? 5.482 0.889 -12.587 1.00 96.50 206 ALA A CA 1
ATOM 1545 C C . ALA A 1 206 ? 6.870 0.904 -13.255 1.00 96.50 206 ALA A C 1
ATOM 1547 O O . ALA A 1 206 ? 7.023 0.409 -14.372 1.00 96.50 206 ALA A O 1
ATOM 1548 N N . ILE A 1 207 ? 7.901 1.392 -12.560 1.00 95.00 207 ILE A N 1
ATOM 1549 C CA . ILE A 1 207 ? 9.292 1.356 -13.042 1.00 95.00 207 ILE A CA 1
ATOM 1550 C C . ILE A 1 207 ? 9.786 -0.091 -13.197 1.00 95.00 207 ILE A C 1
ATOM 1552 O O . ILE A 1 207 ? 10.483 -0.412 -14.165 1.00 95.00 207 ILE A O 1
ATOM 1556 N N . MET A 1 208 ? 9.392 -1.000 -12.306 1.00 95.12 208 MET A N 1
ATOM 1557 C CA . MET A 1 208 ? 9.707 -2.426 -12.417 1.00 95.12 208 MET A CA 1
ATOM 1558 C C . MET A 1 208 ? 9.060 -3.077 -13.634 1.00 95.12 208 MET A C 1
ATOM 1560 O O . MET A 1 208 ? 9.717 -3.844 -14.334 1.00 95.12 208 MET A O 1
ATOM 1564 N N . HIS A 1 209 ? 7.819 -2.717 -13.965 1.00 94.31 209 HIS A N 1
ATOM 1565 C CA . HIS A 1 209 ? 7.183 -3.182 -15.197 1.00 94.31 209 HIS A CA 1
ATOM 1566 C C . HIS A 1 209 ? 7.921 -2.734 -16.467 1.00 94.31 209 HIS A C 1
ATOM 1568 O O . HIS A 1 209 ? 7.847 -3.448 -17.466 1.00 94.31 209 HIS A O 1
ATOM 1574 N N . MET A 1 210 ? 8.626 -1.595 -16.434 1.00 92.25 210 MET A N 1
ATOM 1575 C CA . MET A 1 210 ? 9.455 -1.121 -17.550 1.00 92.25 210 MET A CA 1
ATOM 1576 C C . MET A 1 210 ? 10.834 -1.788 -17.587 1.00 92.25 210 MET A C 1
ATOM 1578 O O . MET A 1 210 ? 11.319 -2.136 -18.658 1.00 92.25 210 MET A O 1
ATOM 1582 N N . SER A 1 211 ? 11.487 -1.910 -16.429 1.00 92.50 211 SER A N 1
ATOM 1583 C CA . SER A 1 211 ? 12.894 -2.321 -16.331 1.00 92.50 211 SER A CA 1
ATOM 1584 C C . SER A 1 211 ? 13.093 -3.834 -16.238 1.00 92.50 211 SER A C 1
ATOM 1586 O O . SER A 1 211 ? 14.068 -4.342 -16.782 1.00 92.50 211 SER A O 1
ATOM 1588 N N . HIS A 1 212 ? 12.175 -4.543 -15.577 1.00 94.00 212 HIS A N 1
ATOM 1589 C CA . HIS A 1 212 ? 12.244 -5.986 -15.328 1.00 94.00 212 HIS A CA 1
ATOM 1590 C C . HIS A 1 212 ? 10.862 -6.645 -15.533 1.00 94.00 212 HIS A C 1
ATOM 1592 O O . HIS A 1 212 ? 10.251 -7.176 -14.590 1.00 94.00 212 HIS A O 1
ATOM 1598 N N . PRO A 1 213 ? 10.293 -6.575 -16.752 1.00 92.75 213 PRO A N 1
ATOM 1599 C CA . PRO A 1 213 ? 8.952 -7.082 -17.036 1.00 92.75 213 PRO A CA 1
ATOM 1600 C C . PRO A 1 213 ? 8.796 -8.588 -16.760 1.00 92.75 213 PRO A C 1
ATOM 1602 O O . PRO A 1 213 ? 7.716 -9.035 -16.371 1.00 92.75 213 PRO A O 1
ATOM 1605 N N . GLU A 1 214 ? 9.854 -9.376 -16.927 1.00 92.31 214 GLU A N 1
ATOM 1606 C CA . GLU A 1 214 ? 9.863 -10.834 -16.792 1.00 92.31 214 GLU A CA 1
ATOM 1607 C C . GLU A 1 214 ? 9.624 -11.327 -15.359 1.00 92.31 214 GLU A C 1
ATOM 1609 O O . GLU A 1 214 ? 9.032 -12.389 -15.172 1.00 92.31 214 GLU A O 1
ATOM 1614 N N . ILE A 1 215 ? 10.026 -10.545 -14.353 1.00 94.00 215 ILE A N 1
ATOM 1615 C CA . ILE A 1 215 ? 9.827 -10.873 -12.931 1.00 94.00 215 ILE A CA 1
ATOM 1616 C C . ILE A 1 215 ? 8.645 -10.132 -12.305 1.00 94.00 215 ILE A C 1
ATOM 1618 O O . ILE A 1 215 ? 8.168 -10.525 -11.241 1.00 94.00 215 ILE A O 1
ATOM 1622 N N . THR A 1 216 ? 8.175 -9.054 -12.938 1.00 94.44 216 THR A N 1
ATOM 1623 C CA . THR A 1 216 ? 7.166 -8.177 -12.338 1.00 94.44 216 THR A CA 1
ATOM 1624 C C . THR A 1 216 ? 5.757 -8.713 -12.600 1.00 94.44 216 THR A C 1
ATOM 1626 O O . THR A 1 216 ? 5.342 -8.800 -13.765 1.00 94.44 216 THR A O 1
ATOM 1629 N N . PRO A 1 217 ? 4.990 -9.061 -11.548 1.00 90.69 217 PRO A N 1
ATOM 1630 C CA . PRO A 1 217 ? 3.659 -9.629 -11.701 1.00 90.69 217 PRO A CA 1
ATOM 1631 C C . PRO A 1 217 ? 2.683 -8.589 -12.250 1.00 90.69 217 PRO A C 1
ATOM 1633 O O . PRO A 1 217 ? 2.570 -7.497 -11.704 1.00 90.69 217 PRO A O 1
ATOM 1636 N N . ILE A 1 218 ? 1.924 -8.943 -13.290 1.00 92.50 218 ILE A N 1
ATOM 1637 C CA . ILE A 1 218 ? 0.840 -8.091 -13.797 1.00 92.50 218 ILE A CA 1
ATOM 1638 C C . ILE A 1 218 ? -0.257 -8.016 -12.732 1.00 92.50 218 ILE A C 1
ATOM 1640 O O . ILE A 1 218 ? -0.921 -9.010 -12.427 1.00 92.50 218 ILE A O 1
ATOM 1644 N N . SER A 1 219 ? -0.433 -6.837 -12.146 1.00 94.44 219 SER A N 1
ATOM 1645 C CA . SER A 1 219 ? -1.435 -6.582 -11.120 1.00 94.44 219 SER A CA 1
ATOM 1646 C C . SER A 1 219 ? -2.017 -5.182 -11.265 1.00 94.44 219 SER A C 1
ATOM 1648 O O . SER A 1 219 ? -1.385 -4.287 -11.820 1.00 94.44 219 SER A O 1
ATOM 1650 N N . LEU A 1 220 ? -3.237 -5.011 -10.758 1.00 94.75 220 LEU A N 1
ATOM 1651 C CA . LEU A 1 220 ? -3.951 -3.739 -10.722 1.00 94.75 220 LEU A CA 1
ATOM 1652 C C . LEU A 1 220 ? -4.301 -3.393 -9.277 1.00 94.75 220 LEU A C 1
ATOM 1654 O O . LEU A 1 220 ? -4.295 -4.261 -8.393 1.00 94.75 220 LEU A O 1
ATOM 1658 N N . LEU A 1 221 ? -4.666 -2.133 -9.057 1.00 92.12 221 LEU A N 1
ATOM 1659 C CA . LEU A 1 221 ? -5.213 -1.691 -7.780 1.00 92.12 221 LEU A CA 1
ATOM 1660 C C . LEU A 1 221 ? -6.538 -2.445 -7.513 1.00 92.12 221 LEU A C 1
ATOM 1662 O O . LEU A 1 221 ? -7.340 -2.595 -8.447 1.00 92.12 221 LEU A O 1
ATOM 1666 N N . PRO A 1 222 ? -6.793 -2.943 -6.286 1.00 90.81 222 PRO A N 1
ATOM 1667 C CA . PRO A 1 222 ? -8.020 -3.669 -5.973 1.00 90.81 222 PRO A CA 1
ATOM 1668 C C . PRO A 1 222 ? -9.273 -2.879 -6.361 1.00 90.81 222 PRO A C 1
ATOM 1670 O O . PRO A 1 222 ? -9.320 -1.662 -6.218 1.00 90.81 222 PRO A O 1
ATOM 1673 N N . PHE A 1 223 ? -10.288 -3.583 -6.866 1.00 88.56 223 PHE A N 1
ATOM 1674 C CA . PHE A 1 223 ? -11.555 -3.001 -7.337 1.00 88.56 223 PHE A CA 1
ATOM 1675 C C . PHE A 1 223 ? -11.452 -2.031 -8.528 1.00 88.56 223 PHE A C 1
ATOM 1677 O O . PHE A 1 223 ? -12.466 -1.448 -8.916 1.00 88.56 223 PHE A O 1
ATOM 1684 N N . SER A 1 224 ? -10.281 -1.900 -9.160 1.00 90.81 224 SER A N 1
ATOM 1685 C CA . SER A 1 224 ? -10.162 -1.162 -10.422 1.00 90.81 224 SER A CA 1
ATOM 1686 C C . SER A 1 224 ? -10.989 -1.830 -11.510 1.00 90.81 224 SER A C 1
ATOM 1688 O O . SER A 1 224 ? -10.986 -3.057 -11.656 1.00 90.81 224 SER A O 1
ATOM 1690 N N . LYS A 1 225 ? -11.681 -1.023 -12.313 1.00 91.19 225 LYS A N 1
ATOM 1691 C CA . LYS A 1 225 ? -12.387 -1.540 -13.480 1.00 91.19 225 LYS A CA 1
ATOM 1692 C C . LYS A 1 225 ? -11.375 -1.836 -14.575 1.00 91.19 225 LYS A C 1
ATOM 1694 O O . LYS A 1 225 ? -10.670 -0.948 -15.034 1.00 91.19 225 LYS A O 1
ATOM 1699 N N . ILE A 1 226 ? -11.356 -3.083 -15.036 1.00 90.81 226 ILE A N 1
ATOM 1700 C CA . ILE A 1 226 ? -10.475 -3.540 -16.122 1.00 90.81 226 ILE A CA 1
ATOM 1701 C C . ILE A 1 226 ? -10.666 -2.676 -17.380 1.00 90.81 226 ILE A C 1
ATOM 1703 O O . ILE A 1 226 ? -9.688 -2.319 -18.024 1.00 90.81 226 ILE A O 1
ATOM 1707 N N . ALA A 1 227 ? -11.908 -2.289 -17.689 1.00 89.56 227 ALA A N 1
ATOM 1708 C CA . ALA A 1 227 ? -12.224 -1.439 -18.837 1.00 89.56 227 ALA A CA 1
ATOM 1709 C C . ALA A 1 227 ? -11.595 -0.035 -18.763 1.00 89.56 227 ALA A C 1
ATOM 1711 O O . ALA A 1 227 ? -11.278 0.527 -19.805 1.00 89.56 227 ALA A O 1
ATOM 1712 N N . ASP A 1 228 ? -11.395 0.500 -17.553 1.00 88.75 228 ASP A N 1
ATOM 1713 C CA . ASP A 1 228 ? -10.791 1.822 -17.347 1.00 88.75 228 ASP A CA 1
ATOM 1714 C C . ASP A 1 228 ? -9.256 1.745 -17.450 1.00 88.75 228 ASP A C 1
ATOM 1716 O O . ASP A 1 228 ? -8.600 2.723 -17.784 1.00 88.75 228 ASP A O 1
ATOM 1720 N N . VAL A 1 229 ? -8.669 0.576 -17.170 1.00 90.56 229 VAL A N 1
ATOM 1721 C CA . VAL A 1 229 ? -7.218 0.362 -17.271 1.00 90.56 229 VAL A CA 1
ATOM 1722 C C . VAL A 1 229 ? -6.796 0.053 -18.703 1.00 90.56 229 VAL A C 1
ATOM 1724 O O . VAL A 1 229 ? -5.831 0.616 -19.214 1.00 90.56 229 VAL A O 1
ATOM 1727 N N . PHE A 1 230 ? -7.515 -0.856 -19.357 1.00 90.62 230 PHE A N 1
ATOM 1728 C CA . PHE A 1 230 ? -7.200 -1.334 -20.699 1.00 90.62 230 PHE A CA 1
ATOM 1729 C C . PHE A 1 230 ? -8.026 -0.582 -21.742 1.00 90.62 230 PHE A C 1
ATOM 1731 O O . PHE A 1 230 ? -8.846 -1.161 -22.456 1.00 90.62 230 PHE A O 1
ATOM 1738 N N . GLU A 1 231 ? -7.817 0.732 -21.798 1.00 84.38 231 GLU A N 1
ATOM 1739 C CA . GLU A 1 231 ? -8.482 1.608 -22.759 1.00 84.38 231 GLU A CA 1
ATOM 1740 C C . GLU A 1 231 ? -8.105 1.219 -24.194 1.00 84.38 231 GLU A C 1
ATOM 1742 O O . GLU A 1 231 ? -6.925 1.092 -24.530 1.00 84.38 231 GLU A O 1
ATOM 1747 N N . GLN A 1 232 ? -9.108 1.077 -25.068 1.00 80.31 232 GLN A N 1
ATOM 1748 C CA . GLN A 1 232 ? -8.883 0.719 -26.476 1.00 80.31 232 GLN A CA 1
ATOM 1749 C C . GLN A 1 232 ? -7.951 1.706 -27.183 1.00 80.31 232 GLN A C 1
ATOM 1751 O O . GLN A 1 232 ? -7.096 1.286 -27.949 1.00 80.31 232 GLN A O 1
ATOM 1756 N N . SER A 1 233 ? -8.057 2.998 -26.868 1.00 79.19 233 SER A N 1
ATOM 1757 C CA . SER A 1 233 ? -7.189 4.043 -27.419 1.00 79.19 233 SER A CA 1
ATOM 1758 C C . SER A 1 233 ? -5.706 3.823 -27.122 1.00 79.19 233 SER A C 1
ATOM 1760 O O . SER A 1 233 ? -4.869 4.189 -27.939 1.00 79.19 233 SER A O 1
ATOM 1762 N N . LEU A 1 234 ? -5.376 3.237 -25.968 1.00 78.25 234 LEU A N 1
ATOM 1763 C CA . LEU A 1 234 ? -4.001 2.924 -25.594 1.00 78.25 234 LEU A CA 1
ATOM 1764 C C . LEU A 1 234 ? -3.536 1.612 -26.231 1.00 78.25 234 LEU A C 1
ATOM 1766 O O . LEU A 1 234 ? -2.406 1.518 -26.694 1.00 78.25 234 LEU A O 1
ATOM 1770 N N . LEU A 1 235 ? -4.405 0.601 -26.269 1.00 79.19 235 LEU A N 1
ATOM 1771 C CA . LEU A 1 235 ? -4.090 -0.693 -26.883 1.00 79.19 235 LEU A CA 1
ATOM 1772 C C . LEU A 1 235 ? -3.917 -0.599 -28.404 1.00 79.19 235 LEU A C 1
ATOM 1774 O O . LEU A 1 235 ? -3.181 -1.390 -28.986 1.00 79.19 235 LEU A O 1
ATOM 1778 N N . GLU A 1 236 ? -4.602 0.355 -29.031 1.00 79.12 236 GLU A N 1
ATOM 1779 C CA . GLU A 1 236 ? -4.546 0.629 -30.466 1.00 79.12 236 GLU A CA 1
ATOM 1780 C C . GLU A 1 236 ? -3.585 1.778 -30.812 1.00 79.12 236 GLU A C 1
ATOM 1782 O O . GLU A 1 236 ? -3.550 2.209 -31.964 1.00 79.12 236 GLU A O 1
ATOM 1787 N N . ASP A 1 237 ? -2.809 2.284 -29.844 1.00 76.56 237 ASP A N 1
ATOM 1788 C CA . ASP A 1 237 ? -1.855 3.368 -30.079 1.00 76.56 237 ASP A CA 1
ATOM 1789 C C . ASP A 1 237 ? -0.791 2.910 -31.093 1.00 76.56 237 ASP A C 1
ATOM 1791 O O . ASP A 1 237 ? -0.004 2.004 -30.786 1.00 76.56 237 ASP A O 1
ATOM 1795 N N . PRO A 1 238 ? -0.718 3.534 -32.287 1.00 71.69 238 PRO A N 1
ATOM 1796 C CA . PRO A 1 238 ? 0.231 3.141 -33.321 1.00 71.69 238 PRO A CA 1
ATOM 1797 C C . PRO A 1 238 ? 1.679 3.148 -32.825 1.00 71.69 238 PRO A C 1
ATOM 1799 O O . PRO A 1 238 ? 2.453 2.286 -33.206 1.00 71.69 238 PRO A O 1
ATOM 1802 N N . ARG A 1 239 ? 2.036 4.043 -31.891 1.00 74.12 239 ARG A N 1
ATOM 1803 C CA . ARG A 1 239 ? 3.397 4.136 -31.332 1.00 74.12 239 ARG A CA 1
ATOM 1804 C C . ARG A 1 239 ? 3.805 2.879 -30.565 1.00 74.12 239 ARG A C 1
ATOM 1806 O O . ARG A 1 239 ? 4.984 2.549 -30.518 1.00 74.12 239 ARG A O 1
ATOM 1813 N N . ILE A 1 240 ? 2.834 2.227 -29.927 1.00 74.38 240 ILE A N 1
ATOM 1814 C CA . ILE A 1 240 ? 3.035 0.993 -29.161 1.00 74.38 240 ILE A CA 1
ATOM 1815 C C . ILE A 1 240 ? 2.993 -0.203 -30.116 1.00 74.38 240 ILE A C 1
ATOM 1817 O O . ILE A 1 240 ? 3.824 -1.102 -30.019 1.00 74.38 240 ILE A O 1
ATOM 1821 N N . LEU A 1 241 ? 2.054 -0.196 -31.066 1.00 73.56 241 LEU A N 1
ATOM 1822 C CA . LEU A 1 241 ? 1.891 -1.268 -32.049 1.00 73.56 241 LEU A CA 1
ATOM 1823 C C . LEU A 1 241 ? 3.025 -1.341 -33.083 1.00 73.56 241 LEU A C 1
ATOM 1825 O O . LEU A 1 241 ? 3.282 -2.417 -33.620 1.00 73.56 241 LEU A O 1
ATOM 1829 N N . ASP A 1 242 ? 3.706 -0.230 -33.356 1.00 74.62 242 ASP A N 1
ATOM 1830 C CA . ASP A 1 242 ? 4.825 -0.177 -34.302 1.00 74.62 242 ASP A CA 1
ATOM 1831 C C . ASP A 1 242 ? 6.107 -0.823 -33.738 1.00 74.62 242 ASP A C 1
ATOM 1833 O O . ASP A 1 242 ? 6.978 -1.225 -34.509 1.00 74.62 242 ASP A O 1
ATOM 1837 N N . ASP A 1 243 ? 6.227 -0.961 -32.411 1.00 73.75 243 ASP A N 1
ATOM 1838 C CA . ASP A 1 243 ? 7.406 -1.517 -31.728 1.00 73.75 243 ASP A CA 1
ATOM 1839 C C . ASP A 1 243 ? 6.993 -2.510 -30.622 1.00 73.75 243 ASP A C 1
ATOM 1841 O O . ASP A 1 243 ? 7.346 -2.380 -29.446 1.00 73.75 243 ASP A O 1
ATOM 1845 N N . LEU A 1 244 ? 6.208 -3.522 -31.014 1.00 72.88 244 LEU A N 1
ATOM 1846 C CA . LEU A 1 244 ? 5.711 -4.586 -30.124 1.00 72.88 244 LEU A CA 1
ATOM 1847 C C . LEU A 1 244 ? 6.827 -5.420 -29.483 1.00 72.88 244 LEU A C 1
ATOM 1849 O O . LEU A 1 244 ? 6.634 -5.974 -28.401 1.00 72.88 244 LEU A O 1
ATOM 1853 N N . ASP A 1 245 ? 7.991 -5.500 -30.131 1.00 71.19 245 ASP A N 1
ATOM 1854 C CA . ASP A 1 245 ? 9.164 -6.191 -29.587 1.00 71.19 245 ASP A CA 1
ATOM 1855 C C . ASP A 1 245 ? 9.730 -5.465 -28.354 1.00 71.19 245 ASP A C 1
ATOM 1857 O O . ASP A 1 245 ? 10.423 -6.071 -27.531 1.00 71.19 245 ASP A O 1
ATOM 1861 N N . LYS A 1 246 ? 9.420 -4.172 -28.204 1.00 72.38 246 LYS A N 1
ATOM 1862 C CA . LYS A 1 246 ? 9.904 -3.315 -27.120 1.00 72.38 246 LYS A CA 1
ATOM 1863 C C . LYS A 1 246 ? 8.810 -2.894 -26.141 1.00 72.38 246 LYS A C 1
ATOM 1865 O O . LYS A 1 246 ? 9.104 -2.717 -24.957 1.00 72.38 246 LYS A O 1
ATOM 1870 N N . TYR A 1 247 ? 7.568 -2.744 -26.599 1.00 75.75 247 TYR A N 1
ATOM 1871 C CA . TYR A 1 247 ? 6.446 -2.286 -25.784 1.00 75.75 247 TYR A CA 1
ATOM 1872 C C . TYR A 1 247 ? 5.284 -3.282 -25.824 1.00 75.75 247 TYR A C 1
ATOM 1874 O O . TYR A 1 247 ? 4.538 -3.357 -26.793 1.00 75.75 247 TYR A O 1
ATOM 1882 N N . ASP A 1 248 ? 5.083 -4.006 -24.721 1.00 86.38 248 ASP A N 1
ATOM 1883 C CA . ASP A 1 248 ? 3.873 -4.804 -24.500 1.00 86.38 248 ASP A CA 1
ATOM 1884 C C . ASP A 1 248 ? 2.694 -3.865 -24.149 1.00 86.38 248 ASP A C 1
ATOM 1886 O O . ASP A 1 248 ? 2.732 -3.231 -23.083 1.00 86.38 248 ASP A O 1
ATOM 1890 N N . PRO A 1 249 ? 1.635 -3.774 -24.985 1.00 87.38 249 PRO A N 1
ATOM 1891 C CA . PRO A 1 249 ? 0.497 -2.882 -24.746 1.00 87.38 249 PRO A CA 1
ATOM 1892 C C . PRO A 1 249 ? -0.193 -3.121 -23.399 1.00 87.38 249 PRO A C 1
ATOM 1894 O O . PRO A 1 249 ? -0.647 -2.177 -22.750 1.00 87.38 249 PRO A O 1
ATOM 1897 N N . ILE A 1 250 ? -0.235 -4.375 -22.937 1.00 89.88 250 ILE A N 1
ATOM 1898 C CA . ILE A 1 250 ? -0.842 -4.739 -21.651 1.00 89.88 250 ILE A CA 1
ATOM 1899 C C . ILE A 1 250 ? -0.020 -4.156 -20.505 1.00 89.88 250 ILE A C 1
ATOM 1901 O O . ILE A 1 250 ? -0.574 -3.591 -19.561 1.00 89.88 250 ILE A O 1
ATOM 1905 N N . ARG A 1 251 ? 1.309 -4.238 -20.586 1.00 91.00 251 ARG A N 1
ATOM 1906 C CA . ARG A 1 251 ? 2.192 -3.648 -19.572 1.00 91.00 251 ARG A CA 1
ATOM 1907 C C . ARG A 1 251 ? 2.169 -2.136 -19.617 1.00 91.00 251 ARG A C 1
ATOM 1909 O O . ARG A 1 251 ? 2.176 -1.530 -18.553 1.00 91.00 251 ARG A O 1
ATOM 1916 N N . MET A 1 252 ? 2.085 -1.529 -20.799 1.00 90.88 252 MET A N 1
ATOM 1917 C CA . MET A 1 252 ? 1.947 -0.075 -20.915 1.00 90.88 252 MET A CA 1
ATOM 1918 C C . MET A 1 252 ? 0.667 0.422 -20.236 1.00 90.88 252 MET A C 1
ATOM 1920 O O . MET A 1 252 ? 0.712 1.407 -19.500 1.00 90.88 252 MET A O 1
ATOM 1924 N N . ALA A 1 253 ? -0.446 -0.301 -20.385 1.00 92.38 253 ALA A N 1
ATOM 1925 C CA . ALA A 1 253 ? -1.682 -0.011 -19.661 1.00 92.38 253 ALA A CA 1
ATOM 1926 C C . ALA A 1 253 ? -1.516 -0.121 -18.136 1.00 92.38 253 ALA A C 1
ATOM 1928 O O . ALA A 1 253 ? -1.921 0.776 -17.397 1.00 92.38 253 ALA A O 1
ATOM 1929 N N . VAL A 1 254 ? -0.858 -1.179 -17.655 1.00 94.75 254 VAL A N 1
ATOM 1930 C CA . VAL A 1 254 ? -0.589 -1.389 -16.219 1.00 94.75 254 VAL A CA 1
ATOM 1931 C C . VAL A 1 254 ? 0.333 -0.305 -15.651 1.00 94.75 254 VAL A C 1
ATOM 1933 O O . VAL A 1 254 ? 0.092 0.212 -14.563 1.00 94.75 254 VAL A O 1
ATOM 1936 N N . ILE A 1 255 ? 1.365 0.078 -16.399 1.00 94.88 255 ILE A N 1
ATOM 1937 C CA . ILE A 1 255 ? 2.286 1.160 -16.046 1.00 94.88 255 ILE A CA 1
ATOM 1938 C C . ILE A 1 255 ? 1.540 2.487 -15.941 1.00 94.88 255 ILE A C 1
ATOM 1940 O O . ILE A 1 255 ? 1.662 3.168 -14.923 1.00 94.88 255 ILE A O 1
ATOM 1944 N N . LYS A 1 256 ? 0.748 2.842 -16.964 1.00 93.81 256 LYS A N 1
ATOM 1945 C CA . LYS A 1 256 ? -0.074 4.058 -16.961 1.00 93.81 256 LYS A CA 1
ATOM 1946 C C . LYS A 1 256 ? -0.993 4.063 -15.742 1.00 93.81 256 LYS A C 1
ATOM 1948 O O . LYS A 1 256 ? -1.019 5.055 -15.027 1.00 93.81 256 LYS A O 1
ATOM 1953 N N . HIS A 1 257 ? -1.668 2.946 -15.461 1.00 95.06 257 HIS A N 1
ATOM 1954 C CA . HIS A 1 257 ? -2.534 2.793 -14.290 1.00 95.06 257 HIS A CA 1
ATOM 1955 C C . HIS A 1 257 ? -1.801 3.106 -12.983 1.00 95.06 257 HIS A C 1
ATOM 1957 O O . HIS A 1 257 ? -2.244 3.966 -12.224 1.00 95.06 257 HIS A O 1
ATOM 1963 N N . TRP A 1 258 ? -0.669 2.457 -12.710 1.00 96.25 258 TRP A N 1
ATOM 1964 C CA . TRP A 1 258 ? 0.060 2.680 -11.459 1.00 96.25 258 TRP A CA 1
ATOM 1965 C C . TRP A 1 258 ? 0.651 4.092 -11.351 1.00 96.25 258 TRP A C 1
ATOM 1967 O O . TRP A 1 258 ? 0.536 4.709 -10.294 1.00 96.25 258 TRP A O 1
ATOM 1977 N N . MET A 1 259 ? 1.177 4.650 -12.446 1.00 96.31 259 MET A N 1
ATOM 1978 C CA . MET A 1 259 ? 1.655 6.037 -12.477 1.00 96.31 259 MET A CA 1
ATOM 1979 C C . MET A 1 259 ? 0.519 7.044 -12.258 1.00 96.31 259 MET A C 1
ATOM 1981 O O . MET A 1 259 ? 0.692 8.006 -11.520 1.00 96.31 259 MET A O 1
ATOM 1985 N N . THR A 1 260 ? -0.667 6.829 -12.836 1.00 94.94 260 THR A N 1
ATOM 1986 C CA . THR A 1 260 ? -1.835 7.691 -12.585 1.00 94.94 260 THR A CA 1
ATOM 1987 C C . THR A 1 260 ? -2.241 7.674 -11.118 1.00 94.94 260 THR A C 1
ATOM 1989 O O . THR A 1 260 ? -2.511 8.734 -10.561 1.00 94.94 260 THR A O 1
ATOM 1992 N N . ASN A 1 261 ? -2.235 6.508 -10.469 1.00 93.88 261 ASN A N 1
ATOM 1993 C CA . ASN A 1 261 ? -2.537 6.437 -9.040 1.00 93.88 261 ASN A CA 1
ATOM 1994 C C . ASN A 1 261 ? -1.490 7.193 -8.209 1.00 93.88 261 ASN A C 1
ATOM 1996 O O . ASN A 1 261 ? -1.878 8.039 -7.410 1.00 93.88 261 ASN A O 1
ATOM 2000 N N . ALA A 1 262 ? -0.193 7.000 -8.467 1.00 94.69 262 ALA A N 1
ATOM 2001 C CA . ALA A 1 262 ? 0.858 7.719 -7.745 1.00 94.69 262 ALA A CA 1
ATOM 2002 C C . ALA A 1 262 ? 0.775 9.246 -7.959 1.00 94.69 262 ALA A C 1
ATOM 2004 O O . ALA A 1 262 ? 0.872 10.025 -7.010 1.00 94.69 262 ALA A O 1
ATOM 2005 N N . ALA A 1 263 ? 0.529 9.685 -9.198 1.00 94.81 263 ALA A N 1
ATOM 2006 C CA . ALA A 1 263 ? 0.405 11.098 -9.551 1.00 94.81 263 ALA A CA 1
ATOM 2007 C C . ALA A 1 263 ? -0.803 11.772 -8.878 1.00 94.81 263 ALA A C 1
ATOM 2009 O O . ALA A 1 263 ? -0.697 12.915 -8.435 1.00 94.81 263 ALA A O 1
ATOM 2010 N N . ASN A 1 264 ? -1.932 11.065 -8.737 1.00 92.50 264 ASN A N 1
ATOM 2011 C CA . ASN A 1 264 ? -3.122 11.587 -8.053 1.00 92.50 264 ASN A CA 1
ATOM 2012 C C . ASN A 1 264 ? -2.853 11.946 -6.583 1.00 92.50 264 ASN A C 1
ATOM 2014 O O . ASN A 1 264 ? -3.522 12.825 -6.044 1.00 92.50 264 ASN A O 1
ATOM 2018 N N . TYR A 1 265 ? -1.867 11.300 -5.956 1.00 88.81 265 TYR A N 1
ATOM 2019 C CA . TYR A 1 265 ? -1.431 11.593 -4.590 1.00 88.81 265 TYR A CA 1
ATOM 2020 C C . TYR A 1 265 ? -0.170 12.472 -4.529 1.00 88.81 265 TYR A C 1
ATOM 2022 O O . TYR A 1 265 ? 0.449 12.595 -3.476 1.00 88.81 265 TYR A O 1
ATOM 2030 N N . GLY A 1 266 ? 0.198 13.125 -5.636 1.00 89.00 266 GLY A N 1
ATOM 2031 C CA . GLY A 1 266 ? 1.243 14.149 -5.662 1.00 89.00 266 GLY A CA 1
ATOM 2032 C C . GLY A 1 266 ? 2.648 13.656 -6.011 1.00 89.00 266 GLY A C 1
ATOM 2033 O O . GLY A 1 266 ? 3.603 14.413 -5.829 1.00 89.00 266 GLY A O 1
ATOM 2034 N N . ASP A 1 267 ? 2.813 12.435 -6.531 1.00 95.19 267 ASP A N 1
ATOM 2035 C CA . ASP A 1 267 ? 4.125 11.981 -7.003 1.00 95.19 267 ASP A CA 1
ATOM 2036 C C . ASP A 1 267 ? 4.561 12.738 -8.273 1.00 95.19 267 ASP A C 1
ATOM 2038 O O . ASP A 1 267 ? 3.936 12.666 -9.341 1.00 95.19 267 ASP A O 1
ATOM 2042 N N . ALA A 1 268 ? 5.666 13.478 -8.154 1.00 94.44 268 ALA A N 1
ATOM 2043 C CA . ALA A 1 268 ? 6.193 14.315 -9.227 1.00 94.44 268 ALA A CA 1
ATOM 2044 C C . ALA A 1 268 ? 6.751 13.502 -10.407 1.00 94.44 268 ALA A C 1
ATOM 2046 O O . ALA A 1 268 ? 6.584 13.906 -11.557 1.00 94.44 268 ALA A O 1
ATOM 2047 N N . ILE A 1 269 ? 7.380 12.352 -10.143 1.00 94.31 269 ILE A N 1
ATOM 2048 C CA . ILE A 1 269 ? 7.995 11.506 -11.177 1.00 94.31 269 ILE A CA 1
ATOM 2049 C C . ILE A 1 269 ? 6.898 10.865 -12.026 1.00 94.31 269 ILE A C 1
ATOM 2051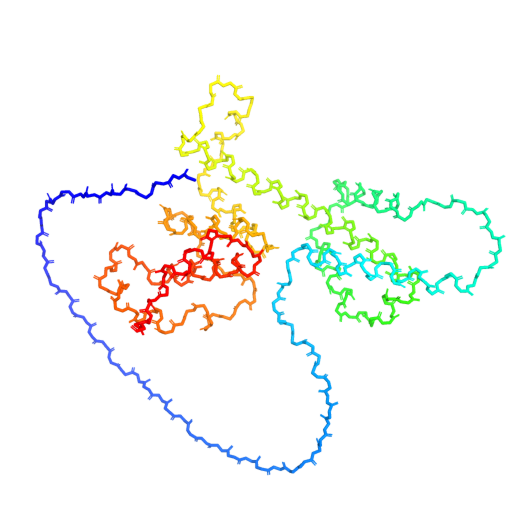 O O . ILE A 1 269 ? 6.982 10.842 -13.254 1.00 94.31 269 ILE A O 1
ATOM 2055 N N . ALA A 1 270 ? 5.846 10.374 -11.377 1.00 94.75 270 ALA A N 1
ATOM 2056 C CA . ALA A 1 270 ? 4.697 9.803 -12.054 1.00 94.75 270 ALA A CA 1
ATOM 2057 C C . ALA A 1 270 ? 3.957 10.857 -12.893 1.00 94.75 270 ALA A C 1
ATOM 2059 O O . ALA A 1 270 ? 3.577 10.588 -14.033 1.00 94.75 270 ALA A O 1
ATOM 2060 N N . THR A 1 271 ? 3.819 12.077 -12.366 1.00 94.56 271 THR A N 1
ATOM 2061 C CA . THR A 1 271 ? 3.236 13.209 -13.101 1.00 94.56 271 THR A CA 1
ATOM 2062 C C . THR A 1 271 ? 4.047 13.533 -14.355 1.00 94.56 271 THR A C 1
ATOM 2064 O O . THR A 1 271 ? 3.490 13.603 -15.451 1.00 94.56 271 THR A O 1
ATOM 2067 N N . GLU A 1 272 ? 5.367 13.671 -14.220 1.00 93.88 272 GLU A N 1
ATOM 2068 C CA . GLU A 1 272 ? 6.264 13.948 -15.344 1.00 93.88 272 GLU A CA 1
ATOM 2069 C C . GLU A 1 272 ? 6.191 12.844 -16.408 1.00 93.88 272 GLU A C 1
ATOM 2071 O O . GLU A 1 272 ? 6.069 13.137 -17.599 1.00 93.88 272 GLU A O 1
ATOM 2076 N N . TYR A 1 273 ? 6.180 11.577 -15.985 1.00 91.81 273 TYR A N 1
ATOM 2077 C CA . TYR A 1 273 ? 6.019 10.441 -16.887 1.00 91.81 273 TYR A CA 1
ATOM 2078 C C . TYR A 1 273 ? 4.721 10.541 -17.706 1.00 91.81 273 TYR A C 1
ATOM 2080 O O . TYR A 1 273 ? 4.754 10.434 -18.931 1.00 91.81 273 TYR A O 1
ATOM 2088 N N . LEU A 1 274 ? 3.577 10.801 -17.066 1.00 91.38 274 LEU A N 1
ATOM 2089 C CA . LEU A 1 274 ? 2.284 10.901 -17.758 1.00 91.38 274 LEU A CA 1
ATOM 2090 C C . LEU A 1 274 ? 2.216 12.096 -18.721 1.00 91.38 274 LEU A C 1
ATOM 2092 O O . LEU A 1 274 ? 1.617 11.991 -19.797 1.00 91.38 274 LEU A O 1
ATOM 2096 N N . MET A 1 275 ? 2.858 13.214 -18.372 1.00 89.75 275 MET A N 1
ATOM 2097 C CA . MET A 1 275 ? 2.966 14.379 -19.257 1.00 89.75 275 MET A CA 1
ATOM 2098 C C . MET A 1 275 ? 3.757 14.058 -20.527 1.00 89.75 275 MET A C 1
ATOM 2100 O O . MET A 1 275 ? 3.390 14.527 -21.599 1.00 89.75 275 MET A O 1
ATOM 2104 N N . GLN A 1 276 ? 4.804 13.234 -20.429 1.00 86.06 276 GLN A N 1
ATOM 2105 C CA . GLN A 1 276 ? 5.584 12.788 -21.589 1.00 86.06 276 GLN A CA 1
ATOM 2106 C C . GLN A 1 276 ? 4.819 11.784 -22.469 1.00 86.06 276 GLN A C 1
ATOM 2108 O O . GLN A 1 276 ? 5.041 11.733 -23.677 1.00 86.06 276 GLN A O 1
ATOM 2113 N N . GLN A 1 277 ? 3.922 10.983 -21.883 1.00 76.06 277 GLN A N 1
ATOM 2114 C CA . GLN A 1 277 ? 3.131 9.983 -22.617 1.00 76.06 277 GLN A CA 1
ATOM 2115 C C . GLN A 1 277 ? 1.914 10.575 -23.340 1.00 76.06 277 GLN A C 1
ATOM 2117 O O . GLN A 1 277 ? 1.457 10.021 -24.348 1.00 76.06 277 GLN A O 1
ATOM 2122 N N . THR A 1 278 ? 1.395 11.704 -22.850 1.00 68.38 278 THR A N 1
ATOM 2123 C CA . THR A 1 278 ? 0.303 12.427 -23.506 1.00 68.38 278 THR A CA 1
ATOM 2124 C C . THR A 1 278 ? 0.859 13.093 -24.765 1.00 68.38 278 THR A C 1
ATOM 2126 O O . THR A 1 278 ? 1.750 13.933 -24.648 1.00 68.38 278 THR A O 1
ATOM 2129 N N . PRO A 1 279 ? 0.385 12.745 -25.976 1.00 57.44 279 PRO A N 1
ATOM 2130 C CA . PRO A 1 279 ? 0.837 13.432 -27.175 1.00 57.44 279 PRO A CA 1
ATOM 2131 C C . PRO A 1 279 ? 0.500 14.913 -27.015 1.00 57.44 279 PRO A C 1
ATOM 2133 O O . PRO A 1 279 ? -0.665 15.249 -26.792 1.00 57.44 279 PRO A O 1
ATOM 2136 N N . GLN A 1 280 ? 1.510 15.789 -27.077 1.00 45.56 280 GLN A N 1
ATOM 2137 C CA . GLN A 1 280 ? 1.270 17.225 -27.132 1.00 45.56 280 GLN A CA 1
ATOM 2138 C C . GLN A 1 280 ? 0.294 17.487 -28.282 1.00 45.56 280 GLN A C 1
ATOM 2140 O O . GLN A 1 280 ? 0.641 17.363 -29.457 1.00 45.56 280 GLN A O 1
ATOM 2145 N N . GLY A 1 281 ? -0.945 17.833 -27.932 1.00 39.69 281 GLY A N 1
ATOM 2146 C CA . GLY A 1 281 ? -1.836 18.505 -28.854 1.00 39.69 281 GLY A CA 1
ATOM 2147 C C . GLY A 1 281 ? -1.116 19.761 -29.317 1.00 39.69 281 GLY A C 1
ATOM 2148 O O . GLY A 1 281 ? -0.717 20.584 -28.494 1.00 39.69 281 GLY A O 1
ATOM 2149 N N . TYR A 1 282 ? -0.896 19.847 -30.625 1.00 33.28 282 TYR A N 1
ATOM 2150 C CA . TYR A 1 282 ? -0.522 21.072 -31.313 1.00 33.28 282 TYR A CA 1
ATOM 2151 C C . TYR A 1 282 ? -1.326 22.249 -30.738 1.00 33.28 282 TYR A C 1
ATOM 2153 O O . TYR A 1 282 ? -2.559 22.216 -30.754 1.00 33.28 282 TYR A O 1
ATOM 2161 N N . ILE A 1 283 ? -0.616 23.257 -30.228 1.00 34.75 283 ILE A N 1
ATOM 2162 C CA . ILE A 1 283 ? -1.121 24.633 -30.164 1.00 34.75 283 ILE A CA 1
ATOM 2163 C C . ILE A 1 283 ? -0.827 25.267 -31.521 1.00 34.75 283 ILE A C 1
ATOM 2165 O O . ILE A 1 283 ? 0.301 25.042 -32.023 1.00 34.75 283 ILE A O 1
#

Foldseek 3Di:
DDDDDDDDDDDDDDDDDDDDDDDDDDDDDDDDDDDDDDDDPDPPVPDPDPPDDDALVVVLVVLVVLLVQQVPLVVVDDDDDPDPDPPLVSLLVVLLVVCPDPVNVDPCLVVVLVVCVVPPDSCCLRHDPVNSVSSSNVNSVSVVVVVVLVVLLVLLVVLVCVQVVVDDVPDDPCPVVSVVDDNLVSLVSLVVSLLNLNLSSLLVNLVCCQPPVPSHDQDAHPPDDPCVLLPPCQLPPVVQVVCVVRHPSSSVSSSLRSLVSSVVVPDPVSVVVVVVVPPPDDD

Organism: NCBI:txid796027

pLDDT: mean 74.08, std 24.5, range [25.44, 97.31]

Secondary structure (DSSP, 8-state):
----------------------------------------------PPPS-SPPPHHHHHHHHHHHHHHHHHTGGGG-------PPPHHHHHHHHHHHHHSTTS--SSHHHHHHHHHHHS-HHHHHHSHHHHHHHHHHHHHHHHHHHHHHHHHHHHHHHHHHHTTSS--SS-TTHHHHTT--HHHHHHHHHHHHHTT-HHHHHHHHHHHHH-TTTS-----TT--HHHHS-HHHHT-HHHHTTTTT--HHHHHHHHHHHHHHHHTT-HHHHHHHHHHS-----

Radius of gyration: 26.09 Å; chains: 1; bounding box: 75×43×82 Å

Sequence (283 aa):
MLVVSTLSRTGAGGLSTPGSVRSHITRSNMTSLGSETPGLSRNVTRAPSISAMTSLEETIATVEAKRCSSGAFAAGQAYPRASAGPSTDAIAEELRRILKSRVLKSRTLFRDLQFISAFVPPHMLDLTDLGKAFWDVSLAALSIKEEALGLIVDTATEIFQYKTGMISTAGVADHRFLSQWTLADCAWLWNIASKEGDIAGQRELAIMHMSHPEITPISLLPFSKIADVFEQSLLEDPRILDDLDKYDPIRMAVIKHWMTNAANYGDAIATEYLMQQTPQGYI